Protein AF-A0A9Q0HXW0-F1 (afdb_monomer)

Nearest PDB structures (foldseek):
  7ywp-assembly1_A  TM=8.368E-01  e=2.555E-15  Serratia proteamaculans
  7ne4-assembly1_A  TM=8.714E-01  e=1.005E-13  Serratia proteamaculans
  3iur-assembly1_A  TM=5.459E-01  e=4.112E-10  Aeromonas caviae
  2gop-assembly1_A  TM=4.952E-01  e=7.371E-05  Pyrococcus furiosus
  2gop-assembly1_B  TM=4.302E-01  e=6.984E-05  Pyrococcus furiosus

Solvent-accessible surface area (backbone atoms only — not comparable to full-atom values): 18228 Å² total; per-residue (Å²): 134,89,82,89,84,90,84,89,87,83,89,88,88,83,90,81,88,77,86,78,80,81,80,80,77,77,81,76,78,78,82,64,64,81,62,76,78,81,77,77,79,82,75,53,70,40,82,45,79,56,98,90,43,78,45,69,38,39,58,59,57,77,73,39,82,86,38,69,67,42,43,54,56,45,54,57,45,53,56,42,48,51,54,46,50,53,49,39,42,56,42,68,57,38,63,65,55,54,52,51,49,51,52,59,52,56,73,67,51,68,94,71,51,59,55,77,71,46,78,57,90,68,30,30,38,36,41,31,33,45,77,97,50,94,40,44,30,37,33,34,30,48,50,91,49,52,88,56,48,73,47,71,62,49,96,67,35,23,33,24,86,88,80,72,40,76,56,51,44,80,76,45,53,35,54,60,44,7,65,75,25,76,73,47,62,48,70,86,48,74,49,69,23,84,70,61,46,37,37,39,35,28,38,41,28,63,91,75,75,42,35,36,39,42,30,32,34,64,80,80,70,46,73,46,87,56,64,64,47,67,41,61,78,37,70,34,63,34,84,74,49,47,24,43,35,36,27,30,38,51,97,87,67,46,30,30,36,33,36,38,33,55,65,89,54,92,68,78,67,42,78,77,47,75,53,85,56,89,69,44,37,54,47,60,39,53,42,99,84,58,84,47,74,48,54,37,43,30,40,99,87,49,75,47,111

Secondary structure (DSSP, 8-state):
--------------PPP-PPPP-PPPPPPPPPPPPPPPP-PPP--EEEEETTEEEEETTGGGG-TT-HHHHHHHHHHHHHHHHHHHHHHHHTTHHHHHHHHHHHHHTTS-SS-BPPPEEETTEEEEEEEPTT-SSEEEEEEEGGGSTT---SSSTTTTEETTTTEE-EEEEEEHHHHHHHTTS---EEEEEE-TTSSEEEEEEEETTTTEEEEEEEETTT-PEESSS--BSEEEEEEEGGGTEEEEEEE-TTS-EEEEEEEETT--SPPEEEEE---TT-EEEEEE-TTSS-EEEEEE-SS-EE-

Sequence (305 aa):
MFRRSSLAAATVARRLIHRRAGRASKPQPPPLPPPPSPPKPPQKPTPVSLHGETLHDPYAWMAALSDTVAMRHMDLHVEQEEKYTEAVLASLGADRLVRKLQIEMASRLASDLSTPAVRWGPWLYYRRVEEGKQYPVLCRRKASLHEAFITNKDPSAGFDFTSGKKIEQKLIDYNQEAERFGGYSYEELSEVSPDHNFIAYTMFDKQKDLFTLLVQDLTTGILLDRPRADRVAGLCWAMNGRALLYTVINDERRPYRIYCSVLGSNKDDTIILEEADENIYLSIRNTKDFSFIAVNIFSDSSSKL

pLDDT: mean 85.76, std 17.56, range [27.17, 98.25]

Structure (mmCIF, N/CA/C/O backbone):
data_AF-A0A9Q0HXW0-F1
#
_entry.id   AF-A0A9Q0HXW0-F1
#
loop_
_atom_site.group_PDB
_atom_site.id
_atom_site.type_symbol
_atom_site.label_atom_id
_atom_site.label_alt_id
_atom_site.label_comp_id
_atom_site.label_asym_id
_atom_site.label_entity_id
_atom_site.label_seq_id
_atom_site.pdbx_PDB_ins_code
_atom_site.Cartn_x
_atom_site.Cartn_y
_atom_site.Cartn_z
_atom_site.occupancy
_atom_site.B_iso_or_equiv
_atom_site.auth_seq_id
_atom_site.auth_comp_id
_atom_site.auth_asym_id
_atom_site.auth_atom_id
_atom_site.pdbx_PDB_model_num
ATOM 1 N N . MET A 1 1 ? 63.032 16.126 87.174 1.00 36.69 1 MET A N 1
ATOM 2 C CA . MET A 1 1 ? 63.651 15.213 86.188 1.00 36.69 1 MET A CA 1
ATOM 3 C C . MET A 1 1 ? 63.091 13.815 86.405 1.00 36.69 1 MET A C 1
ATOM 5 O O . MET A 1 1 ? 63.231 13.342 87.516 1.00 36.69 1 MET A O 1
ATOM 9 N N . PHE A 1 2 ? 62.479 13.236 85.354 1.00 30.39 2 PHE A N 1
ATOM 10 C CA . PHE A 1 2 ? 62.333 11.797 85.020 1.00 30.39 2 PHE A CA 1
ATOM 11 C C . PHE A 1 2 ? 61.737 10.816 86.066 1.00 30.39 2 PHE A C 1
ATOM 13 O O . PHE A 1 2 ? 62.144 10.807 87.208 1.00 30.39 2 PHE A O 1
ATOM 20 N N . ARG A 1 3 ? 60.834 9.871 85.758 1.00 28.91 3 ARG A N 1
ATOM 21 C CA . ARG A 1 3 ? 60.099 9.482 84.539 1.00 28.91 3 ARG A CA 1
ATOM 22 C C . ARG A 1 3 ? 58.998 8.476 84.952 1.00 28.91 3 ARG A C 1
ATOM 24 O O . ARG A 1 3 ? 59.276 7.556 85.703 1.00 28.91 3 ARG A O 1
ATOM 31 N N . ARG A 1 4 ? 57.802 8.671 84.386 1.00 28.58 4 ARG A N 1
ATOM 32 C CA . ARG A 1 4 ? 56.774 7.718 83.901 1.00 28.58 4 ARG A CA 1
ATOM 33 C C . ARG A 1 4 ? 56.551 6.358 84.593 1.00 28.58 4 ARG A C 1
ATOM 35 O O . ARG A 1 4 ? 57.361 5.449 84.463 1.00 28.58 4 ARG A O 1
ATOM 42 N N . SER A 1 5 ? 55.301 6.183 85.022 1.00 27.69 5 SER A N 1
ATOM 43 C CA . SER A 1 5 ? 54.591 4.904 85.161 1.00 27.69 5 SER A CA 1
ATOM 44 C C . SER A 1 5 ? 53.373 4.919 84.225 1.00 27.69 5 SER A C 1
ATOM 46 O O . SER A 1 5 ? 52.687 5.937 84.125 1.00 27.69 5 SER A O 1
ATOM 48 N N . SER A 1 6 ? 53.116 3.822 83.512 1.00 31.19 6 SER A N 1
ATOM 49 C CA . SER A 1 6 ? 51.909 3.614 82.699 1.00 31.19 6 SER A CA 1
ATOM 50 C C . SER A 1 6 ? 50.758 3.071 83.544 1.00 31.19 6 SER A C 1
ATOM 52 O O . SER A 1 6 ? 51.022 2.205 84.370 1.00 31.19 6 SER A O 1
ATOM 54 N N . LEU A 1 7 ? 49.509 3.453 83.255 1.00 27.17 7 LEU A N 1
ATOM 55 C CA . LEU A 1 7 ? 48.365 2.539 83.069 1.00 27.17 7 LEU A CA 1
ATOM 56 C C . LEU A 1 7 ? 47.089 3.325 82.709 1.00 27.17 7 LEU A C 1
ATOM 58 O O . LEU A 1 7 ? 46.957 4.507 83.007 1.00 27.17 7 LEU A O 1
ATOM 62 N N . ALA A 1 8 ? 46.211 2.641 81.980 1.00 29.70 8 ALA A N 1
ATOM 63 C CA . ALA A 1 8 ? 45.023 3.126 81.285 1.00 29.70 8 ALA A CA 1
ATOM 64 C C . ALA A 1 8 ? 43.867 3.581 82.197 1.00 29.70 8 ALA A C 1
ATOM 66 O O . ALA A 1 8 ? 43.761 3.096 83.317 1.00 29.70 8 ALA A O 1
ATOM 67 N N . ALA A 1 9 ? 42.939 4.393 81.667 1.00 27.20 9 ALA A N 1
ATOM 68 C CA . ALA A 1 9 ? 41.497 4.291 81.949 1.00 27.20 9 ALA A CA 1
ATOM 69 C C . ALA A 1 9 ? 40.644 5.181 81.020 1.00 27.20 9 ALA A C 1
ATOM 71 O O . ALA A 1 9 ? 41.130 6.122 80.400 1.00 27.20 9 ALA A O 1
ATOM 72 N N . ALA A 1 10 ? 39.366 4.816 80.930 1.00 27.34 10 ALA A N 1
ATOM 73 C CA . ALA A 1 10 ? 38.392 5.153 79.904 1.00 27.34 10 ALA A CA 1
ATOM 74 C C . ALA A 1 10 ? 37.704 6.532 80.016 1.00 27.34 10 ALA A C 1
ATOM 76 O O . ALA A 1 10 ? 37.510 7.098 81.086 1.00 27.34 10 ALA A O 1
ATOM 77 N N . THR A 1 11 ? 37.275 6.979 78.835 1.00 33.34 11 THR A N 1
ATOM 78 C CA . THR A 1 11 ? 36.138 7.820 78.415 1.00 33.34 11 THR A CA 1
ATOM 79 C C . THR A 1 11 ? 35.023 8.121 79.429 1.00 33.34 11 THR A C 1
ATOM 81 O O . THR A 1 11 ? 34.443 7.175 79.940 1.00 33.34 11 THR A O 1
ATOM 84 N N . VAL A 1 12 ? 34.571 9.390 79.521 1.00 29.59 12 VAL A N 1
ATOM 85 C CA . VAL A 1 12 ? 33.139 9.806 79.475 1.00 29.59 12 VAL A CA 1
ATOM 86 C C . VAL A 1 12 ? 33.010 11.248 78.935 1.00 29.59 12 VAL A C 1
ATOM 88 O O . VAL A 1 12 ? 33.798 12.134 79.251 1.00 29.59 12 VAL A O 1
ATOM 91 N N . ALA A 1 13 ? 31.992 11.445 78.094 1.00 32.81 13 ALA A N 1
ATOM 92 C CA . ALA A 1 13 ? 31.663 12.615 77.282 1.00 32.81 13 ALA A CA 1
ATOM 93 C C . ALA A 1 13 ? 30.937 13.767 78.014 1.00 32.81 13 ALA A C 1
ATOM 95 O O . ALA A 1 13 ? 30.270 13.566 79.028 1.00 32.81 13 ALA A O 1
ATOM 96 N N . ARG A 1 14 ? 30.931 14.962 77.397 1.00 33.22 14 ARG A N 1
ATOM 97 C CA . ARG A 1 14 ? 29.970 16.040 77.695 1.00 33.22 14 ARG A CA 1
ATOM 98 C C . ARG A 1 14 ? 29.336 16.585 76.407 1.00 33.22 14 ARG A C 1
ATOM 100 O O . ARG A 1 14 ? 30.026 16.916 75.451 1.00 33.22 14 ARG A O 1
ATOM 107 N N . ARG A 1 15 ? 27.999 16.598 76.403 1.00 33.25 15 ARG A N 1
ATOM 108 C CA . ARG A 1 15 ? 27.082 16.887 75.286 1.00 33.25 15 ARG A CA 1
ATOM 109 C C . ARG A 1 15 ? 27.048 18.376 74.914 1.00 33.25 15 ARG A C 1
ATOM 111 O O . ARG A 1 15 ? 26.939 19.217 75.800 1.00 33.25 15 ARG A O 1
ATOM 118 N N . LEU A 1 16 ? 26.998 18.670 73.614 1.00 34.25 16 LEU A N 1
ATOM 119 C CA . LEU A 1 16 ? 26.571 19.959 73.055 1.00 34.25 16 LEU A CA 1
ATOM 120 C C . LEU A 1 16 ? 25.142 19.829 72.508 1.00 34.25 16 LEU A C 1
ATOM 122 O O . LEU A 1 16 ? 24.811 18.866 71.817 1.00 34.25 16 LEU A O 1
ATOM 126 N N . ILE A 1 17 ? 24.287 20.790 72.854 1.00 37.56 17 ILE A N 1
ATOM 127 C CA . ILE A 1 17 ? 22.880 20.864 72.446 1.00 37.56 17 ILE A CA 1
ATOM 128 C C . ILE A 1 17 ? 22.808 21.587 71.095 1.00 37.56 17 ILE A C 1
ATOM 130 O O . ILE A 1 17 ? 23.146 22.765 71.008 1.00 37.56 17 ILE A O 1
ATOM 134 N N . HIS A 1 18 ? 22.314 20.916 70.052 1.00 37.44 18 HIS A N 1
ATOM 135 C CA . HIS A 1 18 ? 21.925 21.558 68.793 1.00 37.44 18 HIS A CA 1
ATOM 136 C C . HIS A 1 18 ? 20.400 21.567 68.643 1.00 37.44 18 HIS A C 1
ATOM 138 O O . HIS A 1 18 ? 19.760 20.524 68.508 1.00 37.44 18 HIS A O 1
ATOM 144 N N . ARG A 1 19 ? 19.817 22.772 68.646 1.00 41.34 19 ARG A N 1
ATOM 145 C CA . ARG A 1 19 ? 18.434 23.039 68.229 1.00 41.34 19 ARG A CA 1
ATOM 146 C C . ARG A 1 19 ? 18.296 22.717 66.735 1.00 41.34 19 ARG A C 1
ATOM 148 O O . ARG A 1 19 ? 18.918 23.376 65.908 1.00 41.34 19 ARG A O 1
ATOM 155 N N . ARG A 1 20 ? 17.470 21.728 66.382 1.00 38.47 20 ARG A N 1
ATOM 156 C CA . ARG A 1 20 ? 17.042 21.491 64.994 1.00 38.47 20 ARG A CA 1
ATOM 157 C C . ARG A 1 20 ? 16.011 22.548 64.597 1.00 38.47 20 ARG A C 1
ATOM 159 O O . ARG A 1 20 ? 14.943 22.613 65.198 1.00 38.47 20 ARG A O 1
ATOM 166 N N . ALA A 1 21 ? 16.319 23.344 63.576 1.00 47.12 21 ALA A N 1
ATOM 167 C CA . ALA A 1 21 ? 15.322 24.126 62.855 1.00 47.12 21 ALA A CA 1
ATOM 168 C C . ALA A 1 21 ? 14.376 23.165 62.110 1.00 47.12 21 ALA A C 1
ATOM 170 O O . ALA A 1 21 ? 14.832 22.254 61.415 1.00 47.12 21 ALA A O 1
ATOM 171 N N . GLY A 1 22 ? 13.065 23.334 62.293 1.00 42.12 22 GLY A N 1
ATOM 172 C CA . GLY A 1 22 ? 12.051 22.547 61.596 1.00 42.12 22 GLY A CA 1
ATOM 173 C C . GLY A 1 22 ? 12.089 22.821 60.093 1.00 42.12 22 GLY A C 1
ATOM 174 O O . GLY A 1 22 ? 12.057 23.971 59.664 1.00 42.12 22 GLY A O 1
ATOM 175 N N . ARG A 1 23 ? 12.161 21.758 59.286 1.00 46.88 23 ARG A N 1
ATOM 176 C CA . ARG A 1 23 ? 11.928 21.823 57.837 1.00 46.88 23 ARG A CA 1
ATOM 177 C C . ARG A 1 23 ? 10.471 22.236 57.621 1.00 46.88 23 ARG A C 1
ATOM 179 O O . ARG A 1 23 ? 9.578 21.464 57.956 1.00 46.88 23 ARG A O 1
ATOM 186 N N . ALA A 1 24 ? 10.233 23.418 57.059 1.00 53.59 24 ALA A N 1
ATOM 187 C CA . ALA A 1 24 ? 8.919 23.770 56.536 1.00 53.59 24 ALA A CA 1
ATOM 188 C C . ALA A 1 24 ? 8.560 22.781 55.414 1.00 53.59 24 ALA A C 1
ATOM 190 O O . ALA A 1 24 ? 9.306 22.637 54.439 1.00 53.59 24 ALA A O 1
ATOM 191 N N . SER A 1 25 ? 7.456 22.052 55.576 1.00 53.09 25 SER A N 1
ATOM 192 C CA . SER A 1 25 ? 6.887 21.216 54.524 1.00 53.09 25 SER A CA 1
ATOM 193 C C . SER A 1 25 ? 6.450 22.116 53.371 1.00 53.09 25 SER A C 1
ATOM 195 O O . SER A 1 25 ? 5.714 23.081 53.571 1.00 53.09 25 SER A O 1
ATOM 197 N N . LYS A 1 26 ? 6.914 21.820 52.152 1.00 56.41 26 LYS A N 1
ATOM 198 C CA . LYS A 1 26 ? 6.362 22.458 50.952 1.00 56.41 26 LYS A CA 1
ATOM 199 C C . LYS A 1 26 ? 4.855 22.155 50.907 1.00 56.41 26 LYS A C 1
ATOM 201 O O . LYS A 1 26 ? 4.502 20.997 51.144 1.00 56.41 26 LYS A O 1
ATOM 206 N N . PRO A 1 27 ? 3.985 23.143 50.633 1.00 55.62 27 PRO A N 1
ATOM 207 C CA . PRO A 1 27 ? 2.555 22.892 50.506 1.00 55.62 27 PRO A CA 1
ATOM 208 C C . PRO A 1 27 ? 2.323 21.846 49.412 1.00 55.62 27 PRO A C 1
ATOM 210 O O . PRO A 1 27 ? 2.888 21.947 48.319 1.00 55.62 27 PRO A O 1
ATOM 213 N N . GLN A 1 28 ? 1.547 20.810 49.737 1.00 51.69 28 GLN A N 1
ATOM 214 C CA . GLN A 1 28 ? 1.088 19.844 48.745 1.00 51.69 28 GLN A CA 1
ATOM 215 C C . GLN A 1 28 ? 0.248 20.589 47.701 1.00 51.69 28 GLN A C 1
ATOM 217 O O . GLN A 1 28 ? -0.561 21.440 48.083 1.00 51.69 28 GLN A O 1
ATOM 222 N N . PRO A 1 29 ? 0.437 20.305 46.401 1.00 65.44 29 PRO A N 1
ATOM 223 C CA . PRO A 1 29 ? -0.458 20.833 45.386 1.00 65.44 29 PRO A CA 1
ATOM 224 C C . PRO A 1 29 ? -1.898 20.395 45.702 1.00 65.44 29 PRO A C 1
ATOM 226 O O . PRO A 1 29 ? -2.089 19.303 46.251 1.00 65.44 29 PRO A O 1
ATOM 229 N N . PRO A 1 30 ? -2.897 21.246 45.410 1.00 67.56 30 PRO A N 1
ATOM 230 C CA . PRO A 1 30 ? -4.291 20.935 45.684 1.00 67.56 30 PRO A CA 1
ATOM 231 C C . PRO A 1 30 ? -4.690 19.605 45.023 1.00 67.56 30 PRO A C 1
ATOM 233 O O . PRO A 1 30 ? -4.182 19.289 43.942 1.00 67.56 30 PRO A O 1
ATOM 236 N N . PRO A 1 31 ? -5.572 18.817 45.665 1.00 66.31 31 PRO A N 1
ATOM 237 C CA . PRO A 1 31 ? -6.069 17.578 45.086 1.00 66.31 31 PRO A CA 1
ATOM 238 C C . PRO A 1 31 ? -6.754 17.871 43.749 1.00 66.31 31 PRO A C 1
ATOM 240 O O . PRO A 1 31 ? -7.474 18.861 43.612 1.00 66.31 31 PRO A O 1
ATOM 243 N N . LEU A 1 32 ? -6.485 17.019 42.761 1.00 65.69 32 LEU A N 1
ATOM 244 C CA . LEU A 1 32 ? -7.055 17.149 41.424 1.00 65.69 32 LEU A CA 1
ATOM 245 C C . LEU A 1 32 ? -8.588 16.992 41.498 1.00 65.69 32 LEU A C 1
ATOM 247 O O . LEU A 1 32 ? -9.078 16.225 42.334 1.00 65.69 32 LEU A O 1
ATOM 251 N N . PRO A 1 33 ? -9.356 17.734 40.677 1.00 67.12 33 PRO A N 1
ATOM 252 C CA . PRO A 1 33 ? -10.812 17.636 40.665 1.00 67.12 33 PRO A CA 1
ATOM 253 C C . PRO A 1 33 ? -11.261 16.211 40.291 1.00 67.12 33 PRO A C 1
ATOM 255 O O . PRO A 1 33 ? -10.570 15.543 39.517 1.00 67.12 33 PRO A O 1
ATOM 258 N N . PRO A 1 34 ? -12.399 15.728 40.826 1.00 69.38 34 PRO A N 1
ATOM 259 C CA . PRO A 1 34 ? -12.921 14.411 40.479 1.00 69.38 34 PRO A CA 1
ATOM 260 C C . PRO A 1 34 ? -13.222 14.332 38.972 1.00 69.38 34 PRO A C 1
ATOM 262 O O . PRO A 1 34 ? -13.651 15.336 38.392 1.00 69.38 34 PRO A O 1
ATOM 265 N N . PRO A 1 35 ? -13.009 13.166 38.331 1.00 70.06 35 PRO A N 1
ATOM 266 C CA . PRO A 1 35 ? -13.256 13.019 36.905 1.00 70.06 35 PRO A CA 1
ATOM 267 C C . PRO A 1 35 ? -14.743 13.249 36.588 1.00 70.06 35 PRO A C 1
ATOM 269 O O . PRO A 1 35 ? -15.603 12.939 37.423 1.00 70.06 35 PRO A O 1
ATOM 272 N N . PRO A 1 36 ? -15.068 13.785 35.397 1.00 84.44 36 PRO A N 1
ATOM 273 C CA . PRO A 1 36 ? -16.455 13.908 34.956 1.00 84.44 36 PRO A CA 1
ATOM 274 C C . PRO A 1 36 ? -17.138 12.535 34.873 1.00 84.44 36 PRO A C 1
ATOM 276 O O . PRO A 1 36 ? -16.489 11.494 34.890 1.00 84.44 36 PRO A O 1
ATOM 279 N N . SER A 1 37 ? -18.467 12.514 34.790 1.00 88.62 37 SER A N 1
ATOM 280 C CA . SER A 1 37 ? -19.209 11.283 34.491 1.00 88.62 37 SER A CA 1
ATOM 281 C C . SER A 1 37 ? -19.109 10.934 33.000 1.00 88.62 37 SER A C 1
ATOM 283 O O . SER A 1 37 ? -19.168 11.862 32.188 1.00 88.62 37 SER A O 1
ATOM 285 N N . PRO A 1 38 ? -19.043 9.641 32.623 1.00 92.50 38 PRO A N 1
ATOM 286 C CA . PRO A 1 38 ? -19.004 9.238 31.220 1.00 92.50 38 PRO A CA 1
ATOM 287 C C . PRO A 1 38 ? -20.293 9.646 30.494 1.00 92.50 38 PRO A C 1
ATOM 289 O O . PRO A 1 38 ? -21.379 9.576 31.097 1.00 92.50 38 PRO A O 1
ATOM 292 N N . PRO A 1 39 ? -20.204 10.065 29.220 1.00 94.12 39 PRO A N 1
ATOM 293 C CA . PRO A 1 39 ? -21.383 10.374 28.433 1.00 94.12 39 PRO A CA 1
ATOM 294 C C . PRO A 1 39 ? -22.201 9.101 28.203 1.00 94.12 39 PRO A C 1
ATOM 296 O O . PRO A 1 39 ? -21.680 7.992 28.115 1.00 94.12 39 PRO A O 1
ATOM 299 N N . LYS A 1 40 ? -23.524 9.255 28.162 1.00 93.06 40 LYS A N 1
ATOM 300 C CA . LYS A 1 40 ? -24.454 8.136 27.999 1.00 93.06 40 LYS A CA 1
ATOM 301 C C . LYS A 1 40 ? -25.265 8.359 26.732 1.00 93.06 40 LYS A C 1
ATOM 303 O O . LYS A 1 40 ? -26.119 9.249 26.733 1.00 93.06 40 LYS A O 1
ATOM 308 N N . PRO A 1 41 ? -25.014 7.587 25.667 1.00 91.56 41 PRO A N 1
ATOM 309 C CA . PRO A 1 41 ? -25.789 7.718 24.451 1.00 91.56 41 PRO A CA 1
ATOM 310 C C . PRO A 1 41 ? -27.222 7.207 24.669 1.00 91.56 41 PRO A C 1
ATOM 312 O O . PRO A 1 41 ? -27.460 6.361 25.542 1.00 91.56 41 PRO A O 1
ATOM 315 N N . PRO A 1 42 ? -28.197 7.699 23.888 1.00 90.38 42 PRO A N 1
ATOM 316 C CA . PRO A 1 42 ? -29.559 7.195 23.953 1.00 90.38 42 PRO A CA 1
ATOM 317 C C . PRO A 1 42 ? -29.603 5.711 23.571 1.00 90.38 42 PRO A C 1
ATOM 319 O O . PRO A 1 42 ? -28.948 5.262 22.629 1.00 90.38 42 PRO A O 1
ATOM 322 N N . GLN A 1 43 ? -30.411 4.950 24.301 1.00 92.56 43 GLN A N 1
ATOM 323 C CA . GLN A 1 43 ? -30.670 3.545 24.009 1.00 92.56 43 GLN A CA 1
ATOM 324 C C . GLN A 1 43 ? -31.939 3.418 23.169 1.00 92.56 43 GLN A C 1
ATOM 326 O O . GLN A 1 43 ? -32.993 3.936 23.539 1.00 92.56 43 GLN A O 1
ATOM 331 N N . LYS A 1 44 ? -31.843 2.689 22.059 1.00 90.81 44 LYS A N 1
ATOM 332 C CA . LYS A 1 44 ? -32.962 2.318 21.189 1.00 90.81 44 LYS A CA 1
ATOM 333 C C . LYS A 1 44 ? -32.889 0.809 20.908 1.00 90.81 44 LYS A C 1
ATOM 335 O O . LYS A 1 44 ? -32.358 0.414 19.869 1.00 90.81 44 LYS A O 1
ATOM 340 N N . PRO A 1 45 ? -33.382 -0.035 21.840 1.00 92.69 45 PRO A N 1
ATOM 341 C CA . PRO A 1 45 ? -33.327 -1.490 21.719 1.00 92.69 45 PRO A CA 1
ATOM 342 C C . PRO A 1 45 ? -33.946 -1.976 20.413 1.00 92.69 45 PRO A C 1
ATOM 344 O O . PRO A 1 45 ? -35.148 -1.836 20.194 1.00 92.69 45 PRO A O 1
ATOM 347 N N . THR A 1 46 ? -33.115 -2.564 19.560 1.00 93.75 46 THR A N 1
ATOM 348 C CA . THR A 1 46 ? -33.523 -3.140 18.279 1.00 93.75 46 THR A CA 1
ATOM 349 C C . THR A 1 46 ? -33.393 -4.661 18.369 1.00 93.75 46 THR A C 1
ATOM 351 O O . THR A 1 46 ? -32.331 -5.139 18.772 1.00 93.75 46 THR A O 1
ATOM 354 N N . PRO A 1 47 ? -34.455 -5.438 18.079 1.00 94.69 47 PRO A N 1
ATOM 355 C CA . PRO A 1 47 ? -34.392 -6.891 18.152 1.00 94.69 47 PRO A CA 1
ATOM 356 C C . PRO A 1 47 ? -33.552 -7.459 17.003 1.00 94.69 47 PRO A C 1
ATOM 358 O O . PRO A 1 47 ? -33.717 -7.070 15.848 1.00 94.69 47 PRO A O 1
ATOM 361 N N . VAL A 1 48 ? -32.692 -8.419 17.321 1.00 92.75 48 VAL A N 1
ATOM 362 C CA . VAL A 1 48 ? -31.875 -9.191 16.386 1.00 92.75 48 VAL A CA 1
ATOM 363 C C . VAL A 1 48 ? -32.154 -10.663 16.656 1.00 92.75 48 VAL A C 1
ATOM 365 O O . VAL A 1 48 ? -31.933 -11.140 17.768 1.00 92.75 48 VAL A O 1
ATOM 368 N N . SER A 1 49 ? -32.668 -11.384 15.659 1.00 93.06 49 SER A N 1
ATOM 369 C CA . SER A 1 49 ? -32.921 -12.820 15.789 1.00 93.06 49 SER A CA 1
ATOM 370 C C . SER A 1 49 ? -31.757 -13.618 15.215 1.00 93.06 49 SER A C 1
ATOM 372 O O . SER A 1 49 ? -31.424 -13.476 14.040 1.00 93.06 49 SER A O 1
ATOM 374 N N . LEU A 1 50 ? -31.140 -14.455 16.047 1.00 90.81 50 LEU A N 1
ATOM 375 C CA . LEU A 1 50 ? -30.017 -15.319 15.692 1.00 90.81 50 LEU A CA 1
ATOM 376 C C . LEU A 1 50 ? -30.303 -16.719 16.236 1.00 90.81 50 LEU A C 1
ATOM 378 O O . LEU A 1 50 ? -30.539 -16.891 17.427 1.00 90.81 50 LEU A O 1
ATOM 382 N N . HIS A 1 51 ? -30.316 -17.721 15.354 1.00 92.06 51 HIS A N 1
ATOM 383 C CA . HIS A 1 51 ? -30.538 -19.133 15.707 1.00 92.06 51 HIS A CA 1
ATOM 384 C C . HIS A 1 51 ? -31.801 -19.414 16.551 1.00 92.06 51 HIS A C 1
ATOM 386 O O . HIS A 1 51 ? -31.828 -20.347 17.346 1.00 92.06 51 HIS A O 1
ATOM 392 N N . GLY A 1 52 ? -32.866 -18.629 16.359 1.00 92.50 52 GLY A N 1
ATOM 393 C CA . GLY A 1 52 ? -34.125 -18.781 17.099 1.00 92.50 52 GLY A CA 1
ATOM 394 C C . GLY A 1 52 ? -34.163 -18.070 18.456 1.00 92.50 52 GLY A C 1
ATOM 395 O O . GLY A 1 52 ? -35.220 -18.032 19.080 1.00 92.50 52 GLY A O 1
ATOM 396 N N . GLU A 1 53 ? -33.066 -17.444 18.888 1.00 94.38 53 GLU A N 1
ATOM 397 C CA . GLU A 1 53 ? -33.040 -16.542 20.040 1.00 94.38 53 GLU A CA 1
ATOM 398 C C . GLU A 1 53 ? -33.167 -15.085 19.581 1.00 94.38 53 GLU A C 1
ATOM 400 O O . GLU A 1 53 ? -32.736 -14.719 18.486 1.00 94.38 53 GLU A O 1
ATOM 405 N N . THR A 1 54 ? -33.799 -14.242 20.403 1.00 94.94 54 THR A N 1
ATOM 406 C CA . THR A 1 54 ? -33.919 -12.800 20.138 1.00 94.94 54 THR A CA 1
ATOM 407 C C . THR A 1 54 ? -33.049 -12.034 21.120 1.00 94.94 54 THR A C 1
ATOM 409 O O . THR A 1 54 ? -33.301 -12.039 22.323 1.00 94.94 54 THR A O 1
ATOM 412 N N . LEU A 1 55 ? -32.035 -11.358 20.591 1.00 94.25 55 LEU A N 1
ATOM 413 C CA . LEU A 1 55 ? -31.196 -10.414 21.315 1.00 94.25 55 LEU A CA 1
ATOM 414 C C . LEU A 1 55 ? -31.715 -8.998 21.073 1.00 94.25 55 LEU A C 1
ATOM 416 O O . LEU A 1 55 ? -32.318 -8.717 20.041 1.00 94.25 55 LEU A O 1
ATOM 420 N N . HIS A 1 56 ? -31.476 -8.089 22.010 1.00 94.62 56 HIS A N 1
ATOM 421 C CA . HIS A 1 56 ? -31.769 -6.673 21.821 1.00 94.62 56 HIS A CA 1
ATOM 422 C C . HIS A 1 56 ? -30.463 -5.897 21.836 1.00 94.62 56 HIS A C 1
ATOM 424 O O . HIS A 1 56 ? -29.760 -5.924 22.843 1.00 94.62 56 HIS A O 1
ATOM 430 N N . ASP A 1 57 ? -30.170 -5.190 20.749 1.00 94.94 57 ASP A N 1
ATOM 431 C CA . ASP A 1 57 ? -29.050 -4.257 20.674 1.00 94.94 57 ASP A CA 1
ATOM 432 C C . ASP A 1 57 ? -29.563 -2.823 20.919 1.00 94.94 57 ASP A C 1
ATOM 434 O O . ASP A 1 57 ? -30.267 -2.265 20.067 1.00 94.94 57 ASP A O 1
ATOM 438 N N . PRO A 1 58 ? -29.265 -2.207 22.082 1.00 95.38 58 PRO A N 1
ATOM 439 C CA . PRO A 1 58 ? -29.653 -0.830 22.389 1.00 95.38 58 PRO A CA 1
ATOM 440 C C . PRO A 1 58 ? -28.967 0.229 21.523 1.00 95.38 58 PRO A C 1
ATOM 442 O O . PRO A 1 58 ? -29.427 1.373 21.513 1.00 95.38 58 PRO A O 1
ATOM 445 N N . TYR A 1 59 ? -27.888 -0.118 20.821 1.00 94.56 59 TYR A N 1
ATOM 446 C CA . TYR A 1 59 ? -27.021 0.818 20.106 1.00 94.56 59 TYR A CA 1
ATOM 447 C C . TYR A 1 59 ? -26.917 0.529 18.605 1.00 94.56 59 TYR A C 1
ATOM 449 O O . TYR A 1 59 ? -26.175 1.220 17.913 1.00 94.56 59 TYR A O 1
ATOM 457 N N . ALA A 1 60 ? -27.726 -0.394 18.072 1.00 93.12 60 ALA A N 1
ATOM 458 C CA . ALA A 1 60 ? -27.777 -0.716 16.640 1.00 93.12 60 ALA A CA 1
ATOM 459 C C . ALA A 1 60 ? -27.955 0.520 15.737 1.00 93.12 60 ALA A C 1
ATOM 461 O O . ALA A 1 60 ? -27.471 0.556 14.608 1.00 93.12 60 ALA A O 1
ATOM 462 N N . TRP A 1 61 ? -28.619 1.565 16.245 1.00 91.81 61 TRP A N 1
ATOM 463 C CA . TRP A 1 61 ? -28.806 2.830 15.534 1.00 91.81 61 TRP A CA 1
ATOM 464 C C . TRP A 1 61 ? -27.487 3.543 15.193 1.00 91.81 61 TRP A C 1
ATOM 466 O O . TRP A 1 61 ? -27.449 4.275 14.212 1.00 91.81 61 TRP A O 1
ATOM 476 N N . MET A 1 62 ? -26.406 3.316 15.946 1.00 92.81 62 MET A N 1
ATOM 477 C CA . MET A 1 62 ? -25.098 3.929 15.685 1.00 92.81 62 MET A CA 1
ATOM 478 C C . MET A 1 62 ? -24.419 3.377 14.426 1.00 92.81 62 MET A C 1
ATOM 480 O O . MET A 1 62 ? -23.567 4.046 13.851 1.00 92.81 62 MET A O 1
ATOM 484 N N . ALA A 1 63 ? -24.795 2.177 13.974 1.00 90.62 63 ALA A N 1
ATOM 485 C CA . ALA A 1 63 ? -24.264 1.580 12.748 1.00 90.62 63 ALA A CA 1
ATOM 486 C C . ALA A 1 63 ? -24.959 2.101 11.474 1.00 90.62 63 ALA A C 1
ATOM 488 O O . ALA A 1 63 ? -24.508 1.828 10.361 1.00 90.62 63 ALA A O 1
ATOM 489 N N . ALA A 1 64 ? -26.064 2.842 11.610 1.00 90.06 64 ALA A N 1
ATOM 490 C CA . ALA A 1 64 ? -26.872 3.317 10.492 1.00 90.06 64 ALA A CA 1
ATOM 491 C C . ALA A 1 64 ? -26.275 4.581 9.845 1.00 90.06 64 ALA A C 1
ATOM 493 O O . ALA A 1 64 ? -26.815 5.676 9.977 1.00 90.06 64 ALA A O 1
ATOM 494 N N . LEU A 1 65 ? -25.177 4.420 9.098 1.00 87.69 65 LEU A N 1
ATOM 495 C CA . LEU A 1 65 ? -24.436 5.527 8.469 1.00 87.69 65 LEU A CA 1
ATOM 496 C C . LEU A 1 65 ? -25.267 6.369 7.480 1.00 87.69 65 LEU A C 1
ATOM 498 O O . LEU A 1 65 ? -24.931 7.518 7.205 1.00 87.69 65 LEU A O 1
ATOM 502 N N . SER A 1 66 ? -26.353 5.815 6.935 1.00 90.38 66 SER A N 1
ATOM 503 C CA . SER A 1 66 ? -27.258 6.515 6.016 1.00 90.38 66 SER A CA 1
ATOM 504 C C . SER A 1 66 ? -28.333 7.359 6.715 1.00 90.38 66 SER A C 1
ATOM 506 O O . SER A 1 66 ? -29.006 8.149 6.054 1.00 90.38 66 SER A O 1
ATOM 508 N N . ASP A 1 67 ? -28.549 7.177 8.021 1.00 92.88 67 ASP A N 1
ATOM 509 C CA . ASP A 1 67 ? -29.546 7.929 8.788 1.00 92.88 67 ASP A CA 1
ATOM 510 C C . ASP A 1 67 ? -28.921 9.227 9.321 1.00 92.88 67 ASP A C 1
ATOM 512 O O . ASP A 1 67 ? -28.082 9.227 10.221 1.00 92.88 67 ASP A O 1
ATOM 516 N N . THR A 1 68 ? -29.353 10.363 8.772 1.00 92.62 68 THR A N 1
ATOM 517 C CA . THR A 1 68 ? -28.823 11.688 9.129 1.00 92.62 68 THR A CA 1
ATOM 518 C C . THR A 1 68 ? -29.097 12.073 10.582 1.00 92.62 68 THR A C 1
ATOM 520 O O . THR A 1 68 ? -28.312 12.810 11.182 1.00 92.62 68 THR A O 1
ATOM 523 N N . VAL A 1 69 ? -30.188 11.576 11.171 1.00 90.75 69 VAL A N 1
ATOM 524 C CA . VAL A 1 69 ? -30.523 11.826 12.575 1.00 90.75 69 VAL A CA 1
ATOM 525 C C . VAL A 1 69 ? -29.606 11.000 13.468 1.00 90.75 69 VAL A C 1
ATOM 527 O O . VAL A 1 69 ? -29.025 11.548 14.406 1.00 90.75 69 VAL A O 1
ATOM 530 N N . ALA A 1 70 ? -29.424 9.716 13.148 1.00 90.31 70 ALA A N 1
ATOM 531 C CA . ALA A 1 70 ? -28.479 8.849 13.846 1.00 90.31 70 ALA A CA 1
ATOM 532 C C . ALA A 1 70 ? -27.052 9.416 13.792 1.00 90.31 70 ALA A C 1
ATOM 534 O O . ALA A 1 70 ? -26.422 9.571 14.836 1.00 90.31 70 ALA A O 1
ATO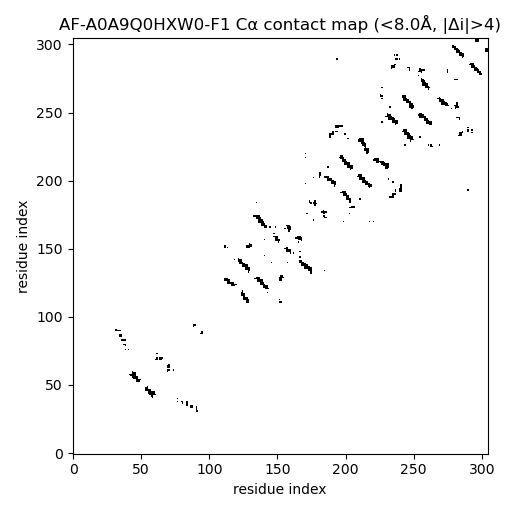M 535 N N . MET A 1 71 ? -26.585 9.827 12.610 1.00 92.88 71 MET A N 1
ATOM 536 C CA . MET A 1 71 ? -25.259 10.425 12.433 1.00 92.88 71 MET A CA 1
ATOM 537 C C . MET A 1 71 ? -25.076 11.693 13.267 1.00 92.88 71 MET A C 1
ATOM 539 O O . MET A 1 71 ? -24.084 11.819 13.973 1.00 92.88 71 MET A O 1
ATOM 543 N N . ARG A 1 72 ? -26.073 12.585 13.308 1.00 92.62 72 ARG A N 1
ATOM 544 C CA . ARG A 1 72 ? -26.002 13.782 14.159 1.00 92.62 72 ARG A CA 1
ATOM 545 C C . ARG A 1 72 ? -25.905 13.444 15.649 1.00 92.62 72 ARG A C 1
ATOM 547 O O . ARG A 1 72 ? -25.201 14.125 16.392 1.00 92.62 72 ARG A O 1
ATOM 554 N N . HIS A 1 73 ? -26.637 12.430 16.109 1.00 91.12 73 HIS A N 1
ATOM 555 C CA . HIS A 1 73 ? -26.519 11.957 17.489 1.00 91.12 73 HIS A CA 1
ATOM 556 C C . HIS A 1 73 ? -25.152 11.320 17.761 1.00 91.12 73 HIS A C 1
ATOM 558 O O . HIS A 1 73 ? -24.622 11.501 18.857 1.00 91.12 73 HIS A O 1
ATOM 564 N N . MET A 1 74 ? -24.586 10.618 16.778 1.00 93.12 74 MET A N 1
ATOM 565 C CA . MET A 1 74 ? -23.252 10.033 16.860 1.00 93.12 74 MET A CA 1
ATOM 566 C C . MET A 1 74 ? -22.174 11.116 16.951 1.00 93.12 74 MET A C 1
ATOM 568 O O . MET A 1 74 ? -21.375 11.068 17.877 1.00 93.12 74 MET A O 1
ATOM 572 N N . ASP A 1 75 ? -22.206 12.136 16.088 1.00 92.56 75 ASP A N 1
ATOM 573 C CA . ASP A 1 75 ? -21.253 13.256 16.108 1.00 92.56 75 ASP A CA 1
ATOM 574 C C . ASP A 1 75 ? -21.232 13.946 17.478 1.00 92.56 75 ASP A C 1
ATOM 576 O O . ASP A 1 75 ? -20.182 14.113 18.099 1.00 92.56 75 ASP A O 1
ATOM 580 N N . LEU A 1 76 ? -22.418 14.268 18.009 1.00 92.69 76 LEU A N 1
ATOM 581 C CA . LEU A 1 76 ? -22.556 14.855 19.343 1.00 92.69 76 LEU A CA 1
ATOM 582 C C . LEU A 1 76 ? -21.995 13.945 20.440 1.00 92.69 76 LEU A C 1
ATOM 584 O O . LEU A 1 76 ? -21.409 14.435 21.405 1.00 92.69 76 LEU A O 1
ATOM 588 N N . HIS A 1 77 ? -22.207 12.635 20.328 1.00 92.69 77 HIS A N 1
ATOM 589 C CA . HIS A 1 77 ? -21.713 11.683 21.313 1.00 92.69 77 HIS A CA 1
ATOM 590 C C . HIS A 1 77 ? -20.189 11.518 21.235 1.00 92.69 77 HIS A C 1
ATOM 592 O O . HIS A 1 77 ? -19.536 11.505 22.275 1.00 92.69 77 HIS A O 1
ATOM 598 N N . VAL A 1 78 ? -19.614 11.483 20.030 1.00 94.62 78 VAL A N 1
ATOM 599 C CA . VAL A 1 78 ? -18.161 11.436 19.808 1.00 94.62 78 VAL A CA 1
ATOM 600 C C . VAL A 1 78 ? -17.486 12.679 20.388 1.00 94.62 78 VAL A C 1
ATOM 602 O O . VAL A 1 78 ? -16.515 12.544 21.128 1.00 94.62 78 VAL A O 1
ATOM 605 N N . GLU A 1 79 ? -18.038 13.877 20.168 1.00 94.44 79 GLU A N 1
ATOM 606 C CA . GLU A 1 79 ? -17.521 15.102 20.798 1.00 94.44 79 GLU A CA 1
ATOM 607 C C . GLU A 1 79 ? -17.589 15.055 22.335 1.00 94.44 79 GLU A C 1
ATOM 609 O O . GLU A 1 79 ? -16.735 15.611 23.029 1.00 94.44 79 GLU A O 1
ATOM 614 N N . GLN A 1 80 ? -18.638 14.442 22.895 1.00 94.56 80 GLN A N 1
ATOM 615 C CA . GLN A 1 80 ? -18.763 14.271 24.342 1.00 94.56 80 GLN A CA 1
ATOM 616 C C . GLN A 1 80 ? -17.725 13.287 24.886 1.00 94.56 80 GLN A C 1
ATOM 618 O O . GLN A 1 80 ? -17.156 13.552 25.944 1.00 94.56 80 GLN A O 1
ATOM 623 N N . GLU A 1 81 ? -17.473 12.185 24.180 1.00 95.88 81 GLU A N 1
ATOM 624 C CA . GLU A 1 81 ? -16.446 11.201 24.539 1.00 95.88 81 GLU A CA 1
ATOM 625 C C . GLU A 1 81 ? -15.033 11.784 24.435 1.00 95.88 81 GLU A C 1
ATOM 627 O O . GLU A 1 81 ? -14.202 11.547 25.315 1.00 95.88 81 GLU A O 1
ATOM 632 N N . GLU A 1 82 ? -14.765 12.614 23.425 1.00 95.50 82 GLU A N 1
ATOM 633 C CA . GLU A 1 82 ? -13.497 13.337 23.288 1.00 95.50 82 GLU A CA 1
ATOM 634 C C . GLU A 1 82 ? -13.270 14.271 24.486 1.00 95.50 82 GLU A C 1
ATOM 636 O O . GLU A 1 82 ? -12.275 14.134 25.201 1.00 95.50 82 GLU A O 1
ATOM 641 N N . LYS A 1 83 ? -14.246 15.135 24.803 1.00 94.00 83 LYS A N 1
ATOM 642 C CA . LYS A 1 83 ? -14.182 16.043 25.967 1.00 94.00 83 LYS A CA 1
ATOM 643 C C . LYS A 1 83 ? -14.060 15.292 27.291 1.00 94.00 83 LYS A C 1
ATOM 645 O O . LYS A 1 83 ? -13.329 15.720 28.185 1.00 94.00 83 LYS A O 1
ATOM 650 N N . TYR A 1 84 ? -14.791 14.188 27.443 1.00 94.69 84 TYR A N 1
ATOM 651 C CA . TYR A 1 84 ? -14.705 13.328 28.620 1.00 94.69 84 TYR A CA 1
ATOM 652 C C . TYR A 1 84 ? -13.295 12.744 28.766 1.00 94.69 84 TYR A C 1
ATOM 654 O O . TYR A 1 84 ? -12.699 12.843 29.840 1.00 94.69 84 TYR A O 1
ATOM 662 N N . THR A 1 85 ? -12.734 12.214 27.680 1.00 93.50 85 THR A N 1
ATOM 663 C CA . THR A 1 85 ? -11.380 11.651 27.643 1.00 93.50 85 THR A CA 1
ATOM 664 C C . THR A 1 85 ? -10.330 12.702 28.000 1.00 93.50 85 THR A C 1
ATOM 666 O O . THR A 1 85 ? -9.500 12.460 28.880 1.00 93.50 85 THR A O 1
ATOM 669 N N . GLU A 1 86 ? -10.392 13.891 27.394 1.00 91.44 86 GLU A N 1
ATOM 670 C CA . GLU A 1 86 ? -9.497 15.012 27.705 1.00 91.44 86 GLU A CA 1
ATOM 671 C C . GLU A 1 86 ? -9.566 15.406 29.184 1.00 91.44 86 GLU A C 1
ATOM 673 O O . GLU A 1 86 ? -8.537 15.538 29.851 1.00 91.44 86 GLU A O 1
ATOM 678 N N . ALA A 1 87 ? -10.777 15.546 29.728 1.00 91.12 87 ALA A N 1
ATOM 679 C CA . ALA A 1 87 ? -10.982 15.935 31.116 1.00 91.12 87 ALA A CA 1
ATOM 680 C C . ALA A 1 87 ? -10.486 14.869 32.106 1.00 91.12 87 ALA A C 1
ATOM 682 O O . ALA A 1 87 ? -9.868 15.211 33.118 1.00 91.12 87 ALA A O 1
ATOM 683 N N . VAL A 1 88 ? -10.704 13.581 31.820 1.00 92.50 88 VAL A N 1
ATOM 684 C CA . VAL A 1 88 ? -10.168 12.481 32.634 1.00 92.50 88 VAL A CA 1
ATOM 685 C C . VAL A 1 88 ? -8.639 12.485 32.597 1.00 92.50 88 VAL A C 1
ATOM 687 O O . VAL A 1 88 ? -8.009 12.459 33.656 1.00 92.50 88 VAL A O 1
ATOM 690 N N . LEU A 1 89 ? -8.022 12.589 31.416 1.00 91.06 89 LEU A N 1
ATOM 691 C CA . LEU A 1 89 ? -6.561 12.641 31.280 1.00 91.06 89 LEU A CA 1
ATOM 692 C C . LEU A 1 89 ? -5.955 13.851 32.005 1.00 91.06 89 LEU A C 1
ATOM 694 O O . LEU A 1 89 ? -4.949 13.711 32.711 1.00 91.06 89 LEU A O 1
ATOM 698 N N . ALA A 1 90 ? -6.596 15.016 31.903 1.00 88.06 90 ALA A N 1
ATOM 699 C CA . ALA A 1 90 ? -6.198 16.218 32.625 1.00 88.06 90 ALA A CA 1
ATOM 700 C C . ALA A 1 90 ? -6.318 16.038 34.149 1.00 88.06 90 ALA A C 1
ATOM 702 O O . ALA A 1 90 ? -5.389 16.378 34.885 1.00 88.06 90 ALA A O 1
ATOM 703 N N . SER A 1 91 ? -7.413 15.436 34.634 1.00 86.56 91 SER A N 1
ATOM 704 C CA . SER A 1 91 ? -7.629 15.162 36.065 1.00 86.56 91 SER A CA 1
ATOM 705 C C . SER A 1 91 ? -6.594 14.206 36.666 1.00 86.56 91 SER A C 1
ATOM 707 O O . SER A 1 91 ? -6.335 14.255 37.863 1.00 86.56 91 SER A O 1
ATOM 709 N N . LEU A 1 92 ? -5.957 13.368 35.843 1.00 86.62 92 LEU A N 1
ATOM 710 C CA . LEU A 1 92 ? -4.873 12.469 36.248 1.00 86.62 92 LEU A CA 1
ATOM 711 C C . LEU A 1 92 ? -3.483 13.118 36.134 1.00 86.62 92 LEU A C 1
ATOM 713 O O . LEU A 1 92 ? -2.476 12.485 36.455 1.00 86.62 92 LEU A O 1
ATOM 717 N N . GLY A 1 93 ? -3.401 14.371 35.670 1.00 86.38 93 GLY A N 1
ATOM 718 C CA . GLY A 1 93 ? -2.137 15.060 35.412 1.00 86.38 93 GLY A CA 1
ATOM 719 C C . GLY A 1 93 ? -1.299 14.382 34.321 1.00 86.38 93 GLY A C 1
ATOM 720 O O . GLY A 1 93 ? -0.063 14.419 34.378 1.00 86.38 93 GLY A O 1
ATOM 721 N N . ALA A 1 94 ? -1.955 13.739 33.347 1.00 90.50 94 ALA A N 1
ATOM 722 C CA . ALA A 1 94 ? -1.299 12.925 32.327 1.00 90.50 94 ALA A CA 1
ATOM 723 C C . ALA A 1 94 ? -0.350 13.734 31.424 1.00 90.50 94 ALA A C 1
ATOM 725 O O . ALA A 1 94 ? 0.609 13.164 30.908 1.00 90.50 94 ALA A O 1
ATOM 726 N N . ASP A 1 95 ? -0.531 15.054 31.300 1.00 90.31 95 ASP A N 1
ATOM 727 C CA . ASP A 1 95 ? 0.261 15.937 30.427 1.00 90.31 95 ASP A CA 1
ATOM 728 C C . ASP A 1 95 ? 1.770 15.768 30.590 1.00 90.31 95 ASP A C 1
ATOM 730 O O . ASP A 1 95 ? 2.521 15.732 29.614 1.00 90.31 95 ASP A O 1
ATOM 734 N N . ARG A 1 96 ? 2.243 15.653 31.837 1.00 92.06 96 ARG A N 1
ATOM 735 C CA . ARG A 1 96 ? 3.676 15.492 32.106 1.00 92.06 96 ARG A CA 1
AT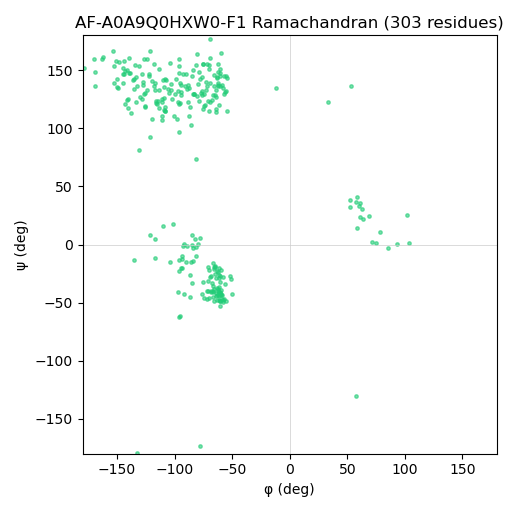OM 736 C C . ARG A 1 96 ? 4.185 14.152 31.589 1.00 92.06 96 ARG A C 1
ATOM 738 O O . ARG A 1 96 ? 5.292 14.093 31.054 1.00 92.06 96 ARG A O 1
ATOM 745 N N . LEU A 1 97 ? 3.407 13.088 31.777 1.00 93.75 97 LEU A N 1
ATOM 746 C CA . LEU A 1 97 ? 3.765 11.752 31.314 1.00 93.75 97 LEU A CA 1
ATOM 747 C C . LEU A 1 97 ? 3.688 11.674 29.788 1.00 93.75 97 LEU A C 1
ATOM 749 O O . LEU A 1 97 ? 4.644 11.216 29.175 1.00 93.75 97 LEU A O 1
ATOM 753 N N . VAL A 1 98 ? 2.620 12.194 29.180 1.00 94.19 98 VAL A N 1
ATOM 754 C CA . VAL A 1 98 ? 2.438 12.246 27.722 1.00 94.19 98 VAL A CA 1
ATOM 755 C C . VAL A 1 98 ? 3.578 13.016 27.061 1.00 94.19 98 VAL A C 1
ATOM 757 O O . VAL A 1 98 ? 4.222 12.485 26.163 1.00 94.19 98 VAL A O 1
ATOM 760 N N . ARG A 1 99 ? 3.921 14.218 27.548 1.00 94.19 99 ARG A N 1
ATOM 761 C CA . ARG A 1 99 ? 5.060 14.994 27.020 1.00 94.19 99 ARG A CA 1
ATOM 762 C C . ARG A 1 99 ? 6.387 14.261 27.185 1.00 94.19 99 ARG A C 1
ATOM 764 O O . ARG A 1 99 ? 7.213 14.280 26.277 1.00 94.19 99 ARG A O 1
ATOM 771 N N . LYS A 1 100 ? 6.600 13.612 28.336 1.00 96.00 100 LYS A N 1
ATOM 772 C CA . LYS A 1 100 ? 7.801 12.802 28.575 1.00 96.00 100 LYS A CA 1
ATOM 773 C C . LYS A 1 100 ? 7.893 11.663 27.558 1.00 96.00 100 LYS A C 1
ATOM 775 O O . LYS A 1 100 ? 8.935 11.520 26.928 1.00 96.00 100 LYS A O 1
ATOM 780 N N . LEU A 1 101 ? 6.808 10.914 27.361 1.00 96.00 101 LEU A N 1
ATOM 781 C CA . LEU A 1 101 ? 6.737 9.830 26.382 1.00 96.00 101 LEU A CA 1
ATOM 782 C C . LEU A 1 101 ? 6.946 10.348 24.959 1.00 96.00 101 LEU A C 1
ATOM 784 O O . LEU A 1 101 ? 7.726 9.760 24.223 1.00 96.00 101 LEU A O 1
ATOM 788 N N . GLN A 1 102 ? 6.339 11.476 24.587 1.00 95.38 102 GLN A N 1
ATOM 789 C CA . GLN A 1 102 ? 6.514 12.076 23.265 1.00 95.38 102 GLN A CA 1
ATOM 790 C C . GLN A 1 102 ? 7.987 12.404 22.983 1.00 95.38 102 GLN A C 1
ATOM 792 O O . GLN A 1 102 ? 8.498 12.056 21.922 1.00 95.38 102 GLN A O 1
ATOM 797 N N . ILE A 1 103 ? 8.687 13.033 23.932 1.00 95.38 103 ILE A N 1
ATOM 798 C CA . ILE A 1 103 ? 10.113 13.368 23.789 1.00 95.38 103 ILE A CA 1
ATOM 799 C C . ILE A 1 103 ? 10.970 12.093 23.747 1.00 95.38 103 ILE A C 1
ATOM 801 O O . ILE A 1 103 ? 11.854 11.958 22.898 1.00 95.38 103 ILE A O 1
ATOM 805 N N . GLU A 1 104 ? 10.712 11.139 24.644 1.00 95.75 104 GLU A N 1
ATOM 806 C CA . GLU A 1 104 ? 11.419 9.853 24.682 1.00 95.75 104 GLU A CA 1
ATOM 807 C C . GLU A 1 104 ? 11.214 9.019 23.411 1.00 95.75 104 GLU A C 1
ATOM 809 O O . GLU A 1 104 ? 12.152 8.373 22.956 1.00 95.75 104 GLU A O 1
ATOM 814 N N . MET A 1 105 ? 10.017 9.025 22.825 1.00 95.00 105 MET A N 1
ATOM 815 C CA . MET A 1 105 ? 9.727 8.351 21.559 1.00 95.00 105 MET A CA 1
ATOM 816 C C . MET A 1 105 ? 10.372 9.086 20.382 1.00 95.00 105 MET A C 1
ATOM 818 O O . MET A 1 105 ? 11.049 8.453 19.576 1.00 95.00 105 MET A O 1
ATOM 822 N N . ALA A 1 106 ? 10.231 10.414 20.311 1.00 89.62 106 ALA A N 1
ATOM 823 C CA . ALA A 1 106 ? 10.797 11.227 19.236 1.00 89.62 106 ALA A CA 1
ATOM 824 C C . ALA A 1 106 ? 12.328 11.105 19.171 1.00 89.62 106 ALA A C 1
ATOM 826 O O . ALA A 1 106 ? 12.886 10.900 18.101 1.00 89.62 106 ALA A O 1
ATOM 827 N N . SER A 1 107 ? 13.005 11.147 20.322 1.00 90.44 107 SER A N 1
ATOM 828 C CA . SER A 1 107 ? 14.465 10.973 20.417 1.00 90.44 107 SER A CA 1
ATOM 829 C C . SER A 1 107 ? 14.981 9.589 20.004 1.00 90.44 107 SER A C 1
ATOM 831 O O . SER A 1 107 ? 16.173 9.448 19.739 1.00 90.44 107 SER A O 1
ATOM 833 N N . ARG A 1 108 ? 14.119 8.563 19.956 1.00 91.06 108 ARG A N 1
ATOM 834 C CA . ARG A 1 108 ? 14.483 7.209 19.501 1.00 91.06 108 ARG A CA 1
ATOM 835 C C . ARG A 1 108 ? 14.283 7.017 18.003 1.00 91.06 108 ARG A C 1
ATOM 837 O O . ARG A 1 108 ? 14.772 6.028 17.459 1.00 91.06 108 ARG A O 1
ATOM 844 N N . LEU A 1 109 ? 13.556 7.918 17.347 1.00 83.38 109 LEU A N 1
ATOM 845 C CA . LEU A 1 109 ? 13.406 7.887 15.901 1.00 83.38 109 LEU A CA 1
ATOM 846 C C . LEU A 1 109 ? 14.706 8.370 15.263 1.00 83.38 109 LEU A C 1
ATOM 848 O O . LEU A 1 109 ? 15.246 9.414 15.627 1.00 83.38 109 LEU A O 1
ATOM 852 N N . ALA A 1 110 ? 15.222 7.587 14.317 1.00 73.94 110 ALA A N 1
ATOM 853 C CA . ALA A 1 110 ? 16.365 8.014 13.529 1.00 73.94 110 ALA A CA 1
ATOM 854 C C . ALA A 1 110 ? 15.987 9.270 12.733 1.00 73.94 110 ALA A C 1
ATOM 856 O O . ALA A 1 110 ? 14.919 9.320 12.125 1.00 73.94 110 ALA A O 1
ATOM 857 N N . SER A 1 111 ? 16.892 10.249 12.698 1.00 69.62 111 SER A N 1
ATOM 858 C CA . SER A 1 111 ? 16.773 11.423 11.825 1.00 69.62 111 SER A CA 1
ATOM 859 C C . SER A 1 111 ? 16.668 11.034 10.350 1.00 69.62 111 SER A C 1
ATOM 861 O O . SER A 1 111 ? 16.056 11.744 9.562 1.00 69.62 111 SER A O 1
ATOM 863 N N . ASP A 1 112 ? 17.241 9.883 9.990 1.00 74.31 112 ASP A N 1
ATOM 864 C CA . ASP A 1 112 ? 17.409 9.441 8.611 1.00 74.31 112 ASP A CA 1
ATOM 865 C C . ASP A 1 112 ? 16.710 8.110 8.387 1.00 74.31 112 ASP A C 1
ATOM 867 O O . ASP A 1 112 ? 17.266 7.028 8.597 1.00 74.31 112 ASP A O 1
ATOM 871 N N . LEU A 1 113 ? 15.460 8.200 7.954 1.00 83.69 113 LEU A N 1
ATOM 872 C CA . LEU A 1 113 ? 14.645 7.032 7.671 1.00 83.69 113 LEU A CA 1
ATOM 873 C C . LEU A 1 113 ? 14.923 6.570 6.242 1.00 83.69 113 LEU A C 1
ATOM 875 O O . LEU A 1 113 ? 14.445 7.157 5.274 1.00 83.69 113 LEU A O 1
ATOM 879 N N . SER A 1 114 ? 15.709 5.505 6.113 1.00 88.19 114 SER A N 1
ATOM 880 C CA . SER A 1 114 ? 15.922 4.798 4.851 1.00 88.19 114 SER A CA 1
ATOM 881 C C . SER A 1 114 ? 15.863 3.299 5.076 1.00 88.19 114 SER A C 1
ATOM 883 O O . SER A 1 114 ? 16.401 2.785 6.057 1.00 88.19 114 SER A O 1
ATOM 885 N N . THR A 1 115 ? 15.268 2.576 4.133 1.00 90.81 115 THR A N 1
ATOM 886 C CA . THR A 1 115 ? 15.357 1.116 4.116 1.00 90.81 115 THR A CA 1
ATOM 887 C C . THR A 1 115 ? 16.738 0.683 3.624 1.00 90.81 115 THR A C 1
ATOM 889 O O . THR A 1 115 ? 17.374 1.412 2.850 1.00 90.81 115 THR A O 1
ATOM 892 N N . PRO A 1 116 ? 17.204 -0.519 4.000 1.00 90.81 116 PRO A N 1
ATOM 893 C CA . PRO A 1 116 ? 18.312 -1.163 3.311 1.00 90.81 116 PRO A CA 1
ATOM 894 C C . PRO A 1 116 ? 18.025 -1.282 1.810 1.00 90.81 116 PRO A C 1
ATOM 896 O O . PRO A 1 116 ? 16.883 -1.515 1.403 1.00 90.81 116 PRO A O 1
ATOM 899 N N . ALA A 1 117 ? 19.061 -1.120 0.989 1.00 91.88 117 ALA A N 1
ATOM 900 C CA . ALA A 1 117 ? 18.931 -1.261 -0.453 1.00 91.88 117 ALA A CA 1
ATOM 901 C C . ALA A 1 117 ? 18.851 -2.737 -0.852 1.00 91.88 117 ALA A C 1
ATOM 903 O O . ALA A 1 117 ? 19.712 -3.538 -0.488 1.00 91.88 117 ALA A O 1
ATOM 904 N N . VAL A 1 118 ? 17.838 -3.082 -1.643 1.00 94.69 118 VAL A N 1
ATOM 905 C CA . VAL A 1 118 ? 17.635 -4.429 -2.177 1.00 94.69 118 VAL A CA 1
ATOM 906 C C . VAL A 1 118 ? 18.073 -4.453 -3.634 1.00 94.69 118 VAL A C 1
ATOM 908 O O . VAL A 1 118 ? 17.621 -3.645 -4.447 1.00 94.69 118 VAL A O 1
ATOM 911 N N . ARG A 1 119 ? 18.975 -5.377 -3.975 1.00 95.69 119 ARG A N 1
ATOM 912 C CA . ARG A 1 119 ? 19.444 -5.550 -5.352 1.00 95.69 119 ARG A CA 1
ATOM 913 C C . ARG A 1 119 ? 18.474 -6.407 -6.147 1.00 95.69 119 ARG A C 1
ATOM 915 O O . ARG A 1 119 ? 18.179 -7.530 -5.750 1.00 95.69 119 ARG A O 1
ATOM 922 N N . TRP A 1 120 ? 18.087 -5.914 -7.317 1.00 95.31 120 TRP A N 1
ATOM 923 C CA . TRP A 1 120 ? 17.381 -6.696 -8.319 1.00 95.31 120 TRP A CA 1
ATOM 924 C C . TRP A 1 120 ? 17.894 -6.335 -9.715 1.00 95.31 120 TRP A C 1
ATOM 926 O O . TRP A 1 120 ? 17.840 -5.178 -10.137 1.00 95.31 120 TRP A O 1
ATOM 936 N N . GLY A 1 121 ? 18.482 -7.324 -10.394 1.00 93.94 121 GLY A N 1
ATOM 937 C CA . GLY A 1 121 ? 19.147 -7.123 -11.679 1.00 93.94 121 GLY A CA 1
ATOM 938 C C . GLY A 1 121 ? 20.279 -6.077 -11.594 1.00 93.94 121 GLY A C 1
ATOM 939 O O . GLY A 1 121 ? 21.141 -6.167 -10.704 1.00 93.94 121 GLY A O 1
ATOM 940 N N . PRO A 1 122 ? 20.310 -5.085 -12.504 1.00 95.25 122 PRO A N 1
ATOM 941 C CA . PRO A 1 122 ? 21.303 -4.015 -12.508 1.00 95.25 122 PRO A CA 1
ATOM 942 C C . PRO A 1 122 ? 20.972 -2.863 -11.542 1.00 95.25 122 PRO A C 1
ATOM 944 O O . PRO A 1 122 ? 21.700 -1.869 -11.527 1.00 95.25 122 PRO A O 1
ATOM 947 N N . TRP A 1 123 ? 19.908 -2.970 -10.739 1.00 95.81 123 TRP A N 1
ATOM 948 C CA . TRP A 1 123 ? 19.398 -1.890 -9.894 1.00 95.81 123 TRP A CA 1
ATOM 949 C C . TRP A 1 123 ? 19.440 -2.226 -8.399 1.00 95.81 123 TRP A C 1
ATOM 951 O O . TRP A 1 123 ? 19.403 -3.385 -7.985 1.00 95.81 123 TRP A O 1
ATOM 961 N N . LEU A 1 124 ? 19.495 -1.174 -7.588 1.00 95.31 124 LEU A N 1
ATOM 962 C CA . LEU A 1 124 ? 19.284 -1.182 -6.145 1.00 95.31 124 LEU A CA 1
ATOM 963 C C . LEU A 1 124 ? 18.049 -0.340 -5.833 1.00 95.31 124 LEU A C 1
ATOM 965 O O . LEU A 1 124 ? 18.038 0.838 -6.186 1.00 95.31 124 LEU A O 1
ATOM 969 N N . TYR A 1 125 ? 17.058 -0.928 -5.164 1.00 95.38 125 TYR A N 1
ATOM 970 C CA . TYR A 1 125 ? 15.796 -0.294 -4.772 1.00 95.38 125 TYR A CA 1
ATOM 971 C C . TYR A 1 125 ? 15.757 -0.042 -3.265 1.00 95.38 125 TYR A C 1
ATOM 973 O O . TYR A 1 125 ? 16.240 -0.866 -2.488 1.00 95.38 125 TYR A O 1
ATOM 981 N N . TYR A 1 126 ? 15.204 1.094 -2.848 1.00 93.81 126 TYR A N 1
ATOM 982 C CA . TYR A 1 126 ? 15.068 1.472 -1.439 1.00 93.81 126 TYR A CA 1
ATOM 983 C C . TYR A 1 126 ? 14.033 2.585 -1.277 1.00 93.81 126 TYR A C 1
ATOM 985 O O . TYR A 1 126 ? 13.706 3.288 -2.232 1.00 93.81 126 TYR A O 1
ATOM 993 N N . ARG A 1 127 ? 13.534 2.766 -0.054 1.00 92.81 127 ARG A N 1
ATOM 994 C CA . ARG A 1 127 ? 12.719 3.921 0.330 1.00 92.81 127 ARG A CA 1
ATOM 995 C C . ARG A 1 127 ? 13.527 4.827 1.242 1.00 92.81 127 ARG A C 1
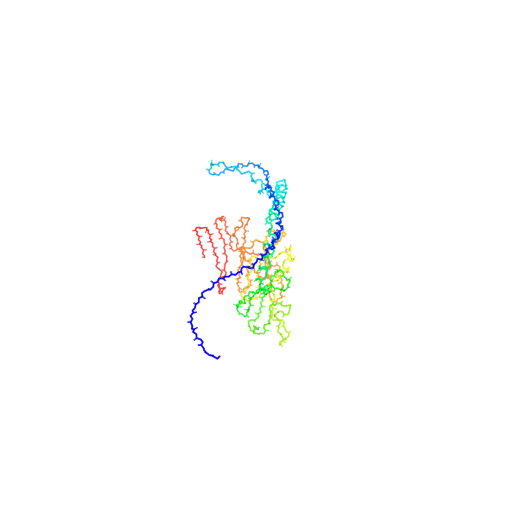ATOM 997 O O . ARG A 1 127 ? 14.271 4.328 2.086 1.00 92.81 127 ARG A O 1
ATOM 1004 N N . ARG A 1 128 ? 13.357 6.137 1.095 1.00 91.62 128 ARG A N 1
ATOM 1005 C CA . ARG A 1 128 ? 13.955 7.144 1.981 1.00 91.62 128 ARG A CA 1
ATOM 1006 C C . ARG A 1 128 ? 12.976 8.271 2.270 1.00 91.62 128 ARG A C 1
ATOM 1008 O O . ARG A 1 128 ? 12.171 8.598 1.406 1.00 91.62 128 ARG A O 1
ATOM 1015 N N . VAL A 1 129 ? 13.050 8.862 3.454 1.00 88.69 129 VAL A N 1
ATOM 1016 C CA . VAL A 1 129 ? 12.286 10.062 3.816 1.00 88.69 129 VAL A CA 1
ATOM 1017 C C . VAL A 1 129 ? 13.201 11.275 3.684 1.00 88.69 129 VAL A C 1
ATOM 1019 O O . VAL A 1 129 ? 14.329 11.261 4.170 1.00 88.69 129 VAL A O 1
ATOM 1022 N N . GLU A 1 130 ? 12.729 12.296 2.976 1.00 85.75 130 GLU A N 1
ATOM 1023 C CA . GLU A 1 130 ? 13.425 13.579 2.843 1.00 85.75 130 GLU A CA 1
ATOM 1024 C C . GLU A 1 130 ? 13.216 14.430 4.099 1.00 85.75 130 GLU A C 1
ATOM 1026 O O . GLU A 1 130 ? 12.167 14.356 4.741 1.00 85.75 130 GLU A O 1
ATOM 1031 N N . GLU A 1 131 ? 14.203 15.251 4.457 1.00 82.75 131 GLU A N 1
ATOM 1032 C CA . GLU A 1 131 ? 14.090 16.124 5.625 1.00 82.75 131 GLU A CA 1
ATOM 1033 C C . GLU A 1 131 ? 12.854 17.035 5.520 1.00 82.75 131 GLU A C 1
ATOM 1035 O O . GLU A 1 131 ? 12.580 17.643 4.483 1.00 82.75 131 GLU A O 1
ATOM 1040 N N . GLY A 1 132 ? 12.067 17.091 6.598 1.00 85.00 132 GLY A N 1
ATOM 1041 C CA . GLY A 1 132 ? 10.832 17.877 6.657 1.00 85.00 132 GLY A CA 1
ATOM 1042 C C . GLY A 1 132 ? 9.667 17.328 5.824 1.00 85.00 132 GLY A C 1
ATOM 1043 O O . GLY A 1 132 ? 8.603 17.948 5.803 1.00 85.00 132 GLY A O 1
ATOM 1044 N N . LYS A 1 133 ? 9.826 16.181 5.150 1.00 88.88 133 LYS A N 1
ATOM 1045 C CA . LYS A 1 133 ? 8.739 15.504 4.433 1.00 88.88 133 LYS A CA 1
ATOM 1046 C C . LYS A 1 133 ? 8.054 14.468 5.317 1.00 88.88 133 LYS A C 1
ATOM 1048 O O . LYS A 1 133 ? 8.676 13.841 6.169 1.00 88.88 133 LYS A O 1
ATOM 1053 N N . GLN A 1 134 ? 6.750 14.304 5.107 1.00 90.06 134 GLN A N 1
ATOM 1054 C CA . GLN A 1 134 ? 5.929 13.368 5.878 1.00 90.06 134 GLN A CA 1
ATOM 1055 C C . GLN A 1 134 ? 5.989 11.950 5.313 1.00 90.06 134 GLN A C 1
ATOM 1057 O O . GLN A 1 134 ? 5.934 10.985 6.072 1.00 90.06 134 GLN A O 1
ATOM 1062 N N . TYR A 1 135 ? 6.116 11.825 3.990 1.00 93.31 135 TYR A N 1
ATOM 1063 C CA . TYR A 1 135 ? 6.077 10.544 3.300 1.00 93.31 135 TYR A CA 1
ATOM 1064 C C . TYR A 1 135 ? 7.434 10.197 2.676 1.00 93.31 135 TYR A C 1
ATOM 1066 O O . TYR A 1 135 ? 8.206 11.096 2.316 1.00 93.31 135 TYR A O 1
ATOM 1074 N N . PRO A 1 136 ? 7.752 8.895 2.539 1.00 93.12 136 PRO A N 1
ATOM 1075 C CA . PRO A 1 136 ? 8.969 8.466 1.872 1.00 93.12 136 PRO A CA 1
ATOM 1076 C C . PRO A 1 136 ? 8.913 8.748 0.367 1.00 93.12 136 PRO A C 1
ATOM 1078 O O . PRO A 1 136 ? 7.911 9.188 -0.186 1.00 93.12 136 PRO A O 1
ATOM 1081 N N . VAL A 1 137 ? 10.008 8.438 -0.309 1.00 93.31 137 VAL A N 1
ATOM 1082 C CA . VAL A 1 137 ? 10.111 8.331 -1.759 1.00 93.31 137 VAL A CA 1
ATOM 1083 C C . VAL A 1 137 ? 10.674 6.948 -2.065 1.00 93.31 137 VAL A C 1
ATOM 1085 O O . VAL A 1 137 ? 11.670 6.537 -1.459 1.00 93.31 137 VAL A O 1
ATOM 1088 N N . LEU A 1 138 ? 10.035 6.212 -2.976 1.00 95.12 138 LEU A N 1
ATOM 1089 C CA . LEU A 1 138 ? 10.597 4.981 -3.529 1.00 95.12 138 LEU A CA 1
ATOM 1090 C C . LEU A 1 138 ? 11.628 5.371 -4.580 1.00 95.12 138 LEU A C 1
ATOM 1092 O O . LEU A 1 138 ? 11.308 6.077 -5.534 1.00 95.12 138 LEU A O 1
ATOM 1096 N N . CYS A 1 139 ? 12.853 4.896 -4.418 1.00 93.56 139 CYS A N 1
ATOM 1097 C CA . CYS A 1 139 ? 13.976 5.247 -5.269 1.00 93.56 139 CYS A CA 1
ATOM 1098 C C . CYS A 1 139 ? 14.664 4.000 -5.815 1.00 93.56 139 CYS A C 1
ATOM 1100 O O . CYS A 1 139 ? 14.595 2.905 -5.244 1.00 93.56 139 CYS A O 1
ATOM 1102 N N . ARG A 1 140 ? 15.402 4.195 -6.909 1.00 94.00 140 ARG A N 1
ATOM 1103 C CA . ARG A 1 140 ? 16.384 3.230 -7.391 1.00 94.00 140 ARG A CA 1
ATOM 1104 C C . ARG A 1 140 ? 17.651 3.901 -7.892 1.00 94.00 140 ARG A C 1
ATOM 1106 O O . ARG A 1 140 ? 17.649 5.065 -8.282 1.00 94.00 140 ARG A O 1
ATOM 1113 N N . ARG A 1 141 ? 18.726 3.126 -7.975 1.00 92.19 141 ARG A N 1
ATOM 1114 C CA . ARG A 1 141 ? 19.976 3.517 -8.646 1.00 92.19 141 ARG A CA 1
ATOM 1115 C C . ARG A 1 141 ? 20.672 2.315 -9.257 1.00 92.19 141 ARG A C 1
ATOM 1117 O O . ARG A 1 141 ? 20.441 1.185 -8.827 1.00 92.19 141 ARG A O 1
ATOM 1124 N N . LYS A 1 142 ? 21.525 2.541 -10.258 1.00 92.75 142 LYS A N 1
ATOM 1125 C CA . LYS A 1 142 ? 22.312 1.456 -10.859 1.00 92.75 142 LYS A CA 1
ATOM 1126 C C . LYS A 1 142 ? 23.266 0.871 -9.819 1.00 92.75 142 LYS A C 1
ATOM 1128 O O . LYS A 1 142 ? 23.984 1.612 -9.153 1.00 92.75 142 LYS A O 1
ATOM 1133 N N . ALA A 1 143 ? 23.314 -0.454 -9.721 1.00 92.31 143 ALA A N 1
ATOM 1134 C CA . ALA A 1 143 ? 24.196 -1.165 -8.800 1.00 92.31 143 ALA A CA 1
ATOM 1135 C C . ALA A 1 143 ? 25.681 -0.868 -9.079 1.00 92.31 143 ALA A C 1
ATOM 1137 O O . ALA A 1 143 ? 26.472 -0.779 -8.149 1.00 92.31 143 ALA A O 1
ATOM 1138 N N . SER A 1 144 ? 26.046 -0.637 -10.345 1.00 90.56 144 SER A N 1
ATOM 1139 C CA . SER A 1 144 ? 27.405 -0.247 -10.747 1.00 90.56 144 SER A CA 1
ATOM 1140 C C . SER A 1 144 ? 27.831 1.132 -10.235 1.00 90.56 144 SER A C 1
ATOM 1142 O O . SER A 1 144 ? 29.016 1.420 -10.185 1.00 90.56 144 SER A O 1
ATOM 1144 N N . LEU A 1 145 ? 26.873 1.992 -9.880 1.00 85.94 145 LEU A N 1
ATOM 1145 C CA . LEU A 1 145 ? 27.116 3.329 -9.334 1.00 85.94 145 LEU A CA 1
ATOM 1146 C C . LEU A 1 145 ? 2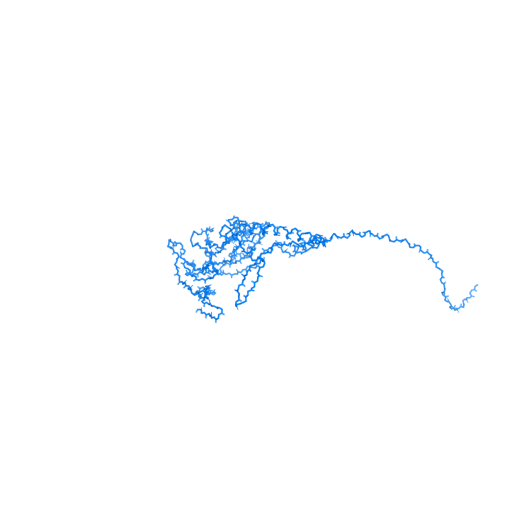6.927 3.339 -7.813 1.00 85.94 145 LEU A C 1
ATOM 1148 O O . LEU A 1 145 ? 26.714 4.395 -7.220 1.00 85.94 145 LEU A O 1
ATOM 1152 N N . HIS A 1 146 ? 26.939 2.165 -7.168 1.00 83.88 146 HIS A N 1
ATOM 1153 C CA . HIS A 1 146 ? 26.659 2.086 -5.743 1.00 83.88 146 HIS A CA 1
ATOM 1154 C C . HIS A 1 146 ? 27.705 2.821 -4.906 1.00 83.88 146 HIS A C 1
ATOM 1156 O O . HIS A 1 146 ? 27.330 3.561 -4.001 1.00 83.88 146 HIS A O 1
ATOM 1162 N N . GLU A 1 147 ? 28.981 2.629 -5.239 1.00 80.88 147 GLU A N 1
ATOM 1163 C CA . GLU A 1 147 ? 30.125 3.227 -4.542 1.00 80.88 147 GLU A CA 1
ATOM 1164 C C . GLU A 1 147 ? 30.198 4.747 -4.730 1.00 80.88 147 GLU A C 1
ATOM 1166 O O . GLU A 1 147 ? 30.671 5.452 -3.847 1.00 80.88 147 GLU A O 1
ATOM 1171 N N . ALA A 1 148 ? 29.665 5.265 -5.842 1.00 79.44 148 ALA A N 1
ATOM 1172 C CA . ALA A 1 148 ? 29.588 6.700 -6.125 1.00 79.44 148 ALA A CA 1
ATOM 1173 C C . ALA A 1 148 ? 28.426 7.406 -5.396 1.00 79.44 148 ALA A C 1
ATOM 1175 O O . ALA A 1 148 ? 28.202 8.600 -5.582 1.00 79.44 148 ALA A O 1
ATOM 1176 N N . PHE A 1 149 ? 27.640 6.678 -4.601 1.00 74.94 149 PHE A N 1
ATOM 1177 C CA . PHE A 1 149 ? 26.480 7.236 -3.921 1.00 74.94 149 PHE A CA 1
ATOM 1178 C C . PHE A 1 149 ? 26.823 7.852 -2.583 1.00 74.94 149 PHE A C 1
ATOM 1180 O O . PHE A 1 149 ? 27.482 7.253 -1.740 1.00 74.94 149 PHE A O 1
ATOM 1187 N N . ILE A 1 150 ? 26.260 9.033 -2.380 1.00 71.25 150 ILE A N 1
ATOM 1188 C CA . ILE A 1 150 ? 26.663 9.915 -1.300 1.00 71.25 150 ILE A CA 1
ATOM 1189 C C . ILE A 1 150 ? 25.770 9.730 -0.081 1.00 71.25 150 ILE A C 1
ATOM 1191 O O . ILE A 1 150 ? 26.238 9.399 1.003 1.00 71.25 150 ILE A O 1
ATOM 1195 N N . THR A 1 151 ? 24.473 9.997 -0.234 1.00 73.12 151 THR A N 1
ATOM 1196 C CA . THR A 1 151 ? 23.553 10.089 0.901 1.00 73.12 151 THR A CA 1
ATOM 1197 C C . THR A 1 151 ? 22.097 9.988 0.463 1.00 73.12 151 THR A C 1
ATOM 1199 O O . THR A 1 151 ? 21.770 10.251 -0.692 1.00 73.12 151 THR A O 1
ATOM 1202 N N . ASN A 1 152 ? 21.232 9.639 1.417 1.00 72.81 152 ASN A N 1
ATOM 1203 C CA . ASN A 1 152 ? 19.773 9.617 1.287 1.00 72.81 152 ASN A CA 1
ATOM 1204 C C . ASN A 1 152 ? 19.103 10.929 1.765 1.00 72.81 152 ASN A C 1
ATOM 1206 O O . ASN A 1 152 ? 17.896 11.093 1.607 1.00 72.81 152 ASN A O 1
ATOM 1210 N N . LYS A 1 153 ? 19.851 11.834 2.405 1.00 62.75 153 LYS A N 1
ATOM 1211 C CA . LYS A 1 153 ? 19.285 12.822 3.347 1.00 62.75 153 LYS A CA 1
ATOM 1212 C C . LYS A 1 153 ? 18.927 14.184 2.751 1.00 62.75 153 LYS A C 1
ATOM 1214 O O . LYS A 1 153 ? 18.148 14.917 3.338 1.00 62.75 153 LYS A O 1
ATOM 1219 N N . ASP A 1 154 ? 19.501 14.523 1.605 1.00 63.22 154 ASP A N 1
ATOM 1220 C CA . ASP A 1 154 ? 19.511 15.891 1.077 1.00 63.22 154 ASP A CA 1
ATOM 1221 C C . ASP A 1 154 ? 18.906 15.935 -0.341 1.00 63.22 154 ASP A C 1
ATOM 1223 O O . ASP A 1 154 ? 18.873 14.905 -1.011 1.00 63.22 154 ASP A O 1
ATOM 1227 N N . PRO A 1 155 ? 18.437 17.081 -0.862 1.00 56.75 155 PRO A N 1
ATOM 1228 C CA . PRO A 1 155 ? 18.100 17.230 -2.283 1.00 56.75 155 PRO A CA 1
ATOM 1229 C C . PRO A 1 155 ? 19.210 16.792 -3.263 1.00 56.75 155 PRO A C 1
ATOM 1231 O O . PRO A 1 155 ? 18.913 16.354 -4.378 1.00 56.75 155 PRO A O 1
ATOM 1234 N N . SER A 1 156 ? 20.477 16.859 -2.840 1.00 59.09 156 SER A N 1
ATOM 1235 C CA . SER A 1 156 ? 21.656 16.296 -3.517 1.00 59.09 156 SER A CA 1
ATOM 1236 C C . SER A 1 156 ? 21.825 14.775 -3.337 1.00 59.09 156 SER A C 1
ATOM 1238 O O . SER A 1 156 ? 22.816 14.197 -3.790 1.00 59.09 156 SER A O 1
ATOM 1240 N N . ALA A 1 157 ? 20.863 14.094 -2.704 1.00 62.19 157 ALA A N 1
ATOM 1241 C CA . ALA A 1 157 ? 20.841 12.646 -2.543 1.00 62.19 157 ALA A CA 1
ATOM 1242 C C . ALA A 1 157 ? 20.939 11.944 -3.897 1.00 62.19 157 ALA A C 1
ATOM 1244 O O . ALA A 1 157 ? 20.252 12.275 -4.869 1.00 62.19 157 ALA A O 1
ATOM 1245 N N . GLY A 1 158 ? 21.839 10.965 -3.948 1.00 64.12 158 GLY A N 1
ATOM 1246 C CA . GLY A 1 158 ? 22.165 10.268 -5.180 1.00 64.12 158 GLY A CA 1
ATOM 1247 C C . GLY A 1 158 ? 22.710 11.166 -6.285 1.00 64.12 158 GLY A C 1
ATOM 1248 O O . GLY A 1 158 ? 22.435 10.897 -7.449 1.00 64.12 158 GLY A O 1
ATOM 1249 N N . PHE A 1 159 ? 23.457 12.218 -5.953 1.00 67.56 159 PHE A N 1
ATOM 1250 C CA . PHE A 1 159 ? 24.367 12.882 -6.883 1.00 67.56 159 PHE A CA 1
ATOM 1251 C C . PHE A 1 159 ? 25.711 12.141 -6.920 1.00 67.56 159 PHE A C 1
ATOM 1253 O O . PHE A 1 159 ? 26.103 11.526 -5.936 1.00 67.56 159 PHE A O 1
ATOM 1260 N N . ASP A 1 160 ? 26.403 12.174 -8.050 1.00 65.69 160 ASP A N 1
ATOM 1261 C CA . ASP A 1 160 ? 27.796 11.757 -8.186 1.00 65.69 160 ASP A CA 1
ATOM 1262 C C . ASP A 1 160 ? 28.630 13.017 -8.445 1.00 65.69 160 ASP A C 1
ATOM 1264 O O . ASP A 1 160 ? 28.511 13.638 -9.503 1.00 65.69 160 ASP A O 1
ATOM 1268 N N . PHE A 1 161 ? 29.462 13.415 -7.478 1.00 62.69 161 PHE A N 1
ATOM 1269 C CA . PHE A 1 161 ? 30.315 14.600 -7.612 1.00 62.69 161 PHE A CA 1
ATOM 1270 C C . PHE A 1 161 ? 31.468 14.405 -8.605 1.00 62.69 161 PHE A C 1
ATOM 1272 O O . PHE A 1 161 ? 32.003 15.395 -9.098 1.00 62.69 161 PHE A O 1
ATOM 1279 N N . THR A 1 162 ? 31.842 13.164 -8.931 1.00 64.38 162 THR A N 1
ATOM 1280 C CA . THR A 1 162 ? 32.889 12.875 -9.917 1.00 64.38 162 THR A CA 1
ATOM 1281 C C . THR A 1 162 ? 32.375 13.070 -11.340 1.00 64.38 162 THR A C 1
ATOM 1283 O O . THR A 1 162 ? 33.071 13.663 -12.162 1.00 64.38 162 THR A O 1
ATOM 1286 N N . SER A 1 163 ? 31.153 12.620 -11.643 1.00 64.81 163 SER A N 1
ATOM 1287 C CA . SER A 1 163 ? 30.543 12.824 -12.968 1.00 64.81 163 SER A CA 1
ATOM 1288 C C . SER A 1 163 ? 29.657 14.068 -13.078 1.00 64.81 163 SER A C 1
ATOM 1290 O O . SER A 1 163 ? 29.280 14.447 -14.189 1.00 64.81 163 SER A O 1
ATOM 1292 N N . GLY A 1 164 ? 29.310 14.703 -11.954 1.00 69.44 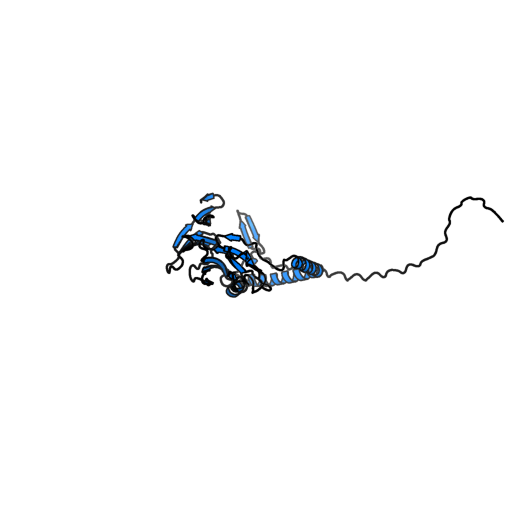164 GLY A N 1
ATOM 1293 C CA . GLY A 1 164 ? 28.400 15.847 -11.897 1.00 69.44 164 GLY A CA 1
ATOM 1294 C C . GLY A 1 164 ? 26.949 15.492 -12.238 1.00 69.44 164 GLY A C 1
ATOM 1295 O O . GLY A 1 164 ? 26.208 16.351 -12.717 1.00 69.44 164 GLY A O 1
ATOM 1296 N N . LYS A 1 165 ? 26.540 14.228 -12.065 1.00 72.19 165 LYS A N 1
ATOM 1297 C CA . LYS A 1 165 ? 25.221 13.732 -12.487 1.00 72.19 165 LYS A CA 1
ATOM 1298 C C . LYS A 1 165 ? 24.429 13.149 -11.332 1.00 72.19 165 LYS A C 1
ATOM 1300 O O . LYS A 1 165 ? 24.968 12.503 -10.441 1.00 72.19 165 LYS A O 1
ATOM 1305 N N . LYS A 1 166 ? 23.108 13.306 -11.399 1.00 79.44 166 LYS A N 1
ATOM 1306 C CA . LYS A 1 166 ? 22.182 12.585 -10.527 1.00 79.44 166 LYS A CA 1
ATOM 1307 C C . LYS A 1 166 ? 22.105 11.116 -10.963 1.00 79.44 166 LYS A C 1
ATOM 1309 O O . LYS A 1 166 ? 21.759 10.825 -12.105 1.00 79.44 166 LYS A O 1
ATOM 1314 N N . ILE A 1 167 ? 22.456 10.210 -10.057 1.00 83.62 167 ILE A N 1
ATOM 1315 C CA . ILE A 1 167 ? 22.498 8.752 -10.234 1.00 83.62 167 ILE A CA 1
ATOM 1316 C C . ILE A 1 167 ? 21.322 8.024 -9.557 1.00 83.62 167 ILE A C 1
ATOM 1318 O O . ILE A 1 167 ? 21.080 6.853 -9.855 1.00 83.62 167 ILE A O 1
ATOM 1322 N N . GLU A 1 168 ? 20.587 8.696 -8.663 1.00 89.19 168 GLU A N 1
ATOM 1323 C CA . GLU A 1 168 ? 19.315 8.214 -8.106 1.00 89.19 168 GLU A CA 1
ATOM 1324 C C . GLU A 1 168 ? 18.128 8.647 -8.969 1.00 89.19 168 GLU A C 1
ATOM 1326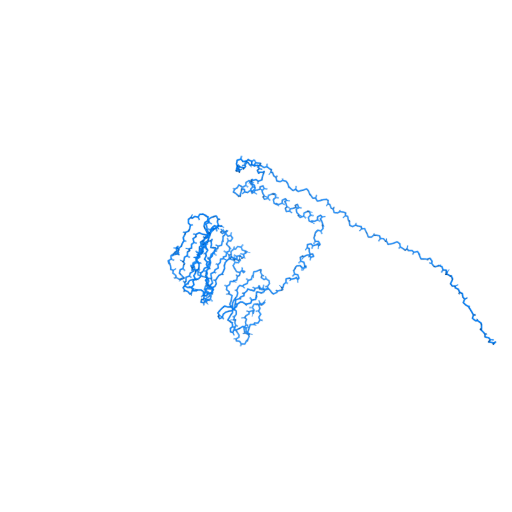 O O . GLU A 1 168 ? 17.971 9.817 -9.325 1.00 89.19 168 GLU A O 1
ATOM 1331 N N . GLN A 1 169 ? 17.242 7.693 -9.220 1.00 91.19 169 GLN A N 1
ATOM 1332 C CA . GLN A 1 169 ? 15.951 7.904 -9.840 1.00 91.19 169 GLN A CA 1
ATOM 1333 C C . GLN A 1 169 ? 14.830 7.714 -8.814 1.00 91.19 169 GLN A C 1
ATOM 1335 O O . GLN A 1 169 ? 14.738 6.660 -8.182 1.00 91.19 169 GLN A O 1
ATOM 1340 N N . LYS A 1 170 ? 13.953 8.716 -8.689 1.00 91.44 170 LYS A N 1
ATOM 1341 C CA . LYS A 1 170 ? 12.698 8.607 -7.934 1.00 91.44 170 LYS A CA 1
ATOM 1342 C C . LYS A 1 170 ? 11.673 7.836 -8.772 1.00 91.44 170 LYS A C 1
ATOM 1344 O O . LYS A 1 170 ? 11.502 8.139 -9.950 1.00 91.44 170 LYS A O 1
ATOM 1349 N N . LEU A 1 171 ? 11.041 6.834 -8.173 1.00 94.50 171 LEU A N 1
ATOM 1350 C CA . LEU A 1 171 ? 9.985 6.019 -8.774 1.00 94.50 171 LEU A CA 1
ATOM 1351 C C . LEU A 1 171 ? 8.625 6.568 -8.364 1.00 94.50 171 LEU A C 1
ATOM 1353 O O . LEU A 1 171 ? 7.892 7.037 -9.221 1.00 94.50 171 LEU A O 1
ATOM 1357 N N . ILE A 1 172 ? 8.342 6.560 -7.060 1.00 95.31 172 ILE A N 1
ATOM 1358 C CA . ILE A 1 172 ? 7.089 7.055 -6.482 1.00 95.31 172 ILE A CA 1
ATOM 1359 C C . ILE A 1 172 ? 7.443 8.091 -5.420 1.00 95.31 172 ILE A C 1
ATOM 1361 O O . ILE A 1 172 ? 8.126 7.771 -4.442 1.00 95.31 172 ILE A O 1
ATOM 1365 N N . ASP A 1 173 ? 6.994 9.330 -5.612 1.00 94.50 173 ASP A N 1
ATOM 1366 C CA . ASP A 1 173 ? 7.063 10.377 -4.593 1.00 94.50 173 ASP A CA 1
ATOM 1367 C C . ASP A 1 173 ? 5.726 10.442 -3.854 1.00 94.50 173 ASP A C 1
ATOM 1369 O O . ASP A 1 173 ? 4.772 11.074 -4.303 1.00 94.50 173 ASP A O 1
ATOM 1373 N N . TYR A 1 174 ? 5.657 9.775 -2.704 1.00 95.88 174 TYR A N 1
ATOM 1374 C CA . TYR A 1 174 ? 4.426 9.662 -1.924 1.00 95.88 174 TYR A CA 1
ATOM 1375 C C . TYR A 1 174 ? 3.961 11.027 -1.387 1.00 95.88 174 TYR A C 1
ATOM 1377 O O . TYR A 1 174 ? 2.785 11.199 -1.092 1.00 95.88 174 TYR A O 1
ATOM 1385 N N . ASN A 1 175 ? 4.836 12.038 -1.307 1.00 94.81 175 ASN A N 1
ATOM 1386 C CA . ASN A 1 175 ? 4.407 13.393 -0.955 1.00 94.81 175 ASN A CA 1
ATOM 1387 C C . ASN A 1 175 ? 3.600 14.028 -2.097 1.00 94.81 175 ASN A C 1
ATOM 1389 O O . ASN A 1 175 ? 2.580 14.660 -1.840 1.00 94.81 175 ASN A O 1
ATOM 1393 N N . GLN A 1 176 ? 4.016 13.816 -3.350 1.00 94.38 176 GLN A N 1
ATOM 1394 C CA . GLN A 1 176 ? 3.259 14.270 -4.522 1.00 94.38 176 GLN A CA 1
ATOM 1395 C C . GLN A 1 176 ? 1.954 13.484 -4.674 1.00 94.38 176 GLN A C 1
ATOM 1397 O O . GLN A 1 176 ? 0.911 14.069 -4.954 1.00 94.38 176 GLN A O 1
ATOM 1402 N N . GLU A 1 177 ? 1.977 12.170 -4.429 1.00 94.75 177 GLU A N 1
ATOM 1403 C CA . GLU A 1 177 ? 0.750 11.368 -4.447 1.00 94.75 177 GLU A CA 1
ATOM 1404 C C . GLU A 1 177 ? -0.230 11.817 -3.354 1.00 94.75 177 GLU A C 1
ATOM 1406 O O . GLU A 1 177 ? -1.428 11.890 -3.613 1.00 94.75 177 GLU A O 1
ATOM 1411 N N . ALA A 1 178 ? 0.257 12.204 -2.167 1.00 95.00 178 ALA A N 1
ATOM 1412 C CA . ALA A 1 178 ? -0.596 12.760 -1.120 1.00 95.00 178 ALA A CA 1
ATOM 1413 C C . ALA A 1 178 ? -1.320 14.031 -1.588 1.00 95.00 178 ALA A C 1
ATOM 1415 O O . ALA A 1 178 ? -2.515 14.178 -1.345 1.00 95.00 178 ALA A O 1
ATOM 1416 N N . GLU A 1 179 ? -0.633 14.930 -2.295 1.00 94.06 179 GLU A N 1
ATOM 1417 C CA . GLU A 1 179 ? -1.256 16.124 -2.880 1.00 94.06 179 GLU A CA 1
ATOM 1418 C C . GLU A 1 179 ? -2.304 15.756 -3.943 1.00 94.06 179 GLU A C 1
ATOM 1420 O O . GLU A 1 179 ? -3.399 16.322 -3.950 1.00 94.06 179 GLU A O 1
ATOM 1425 N N . ARG A 1 180 ? -2.012 14.765 -4.799 1.00 92.00 180 ARG A N 1
ATOM 1426 C CA . ARG A 1 180 ? -2.925 14.297 -5.858 1.00 92.00 180 ARG A CA 1
ATOM 1427 C C . ARG A 1 180 ? -4.184 13.612 -5.319 1.00 92.00 180 ARG A C 1
ATOM 1429 O O . ARG A 1 180 ? -5.235 13.739 -5.942 1.00 92.00 180 ARG A O 1
ATOM 1436 N N . PHE A 1 181 ? -4.088 12.914 -4.187 1.00 91.88 181 PHE A N 1
ATOM 1437 C CA . PHE A 1 181 ? -5.149 12.047 -3.660 1.00 91.88 181 PHE A CA 1
ATOM 1438 C C . PHE A 1 181 ? -5.842 12.556 -2.382 1.00 91.88 181 PHE A C 1
ATOM 1440 O O . PHE A 1 181 ? -6.582 11.815 -1.737 1.00 91.88 181 PHE A O 1
ATOM 1447 N N . GLY A 1 182 ? -5.691 13.840 -2.035 1.00 88.38 182 GLY A N 1
ATOM 1448 C CA . GLY A 1 182 ? -6.525 14.488 -1.008 1.00 88.38 182 GLY A CA 1
ATOM 1449 C C . GLY A 1 182 ? -5.876 14.669 0.370 1.00 88.38 182 GLY A C 1
ATOM 1450 O O . GLY A 1 182 ? -6.582 14.786 1.379 1.00 88.38 182 GLY A O 1
ATOM 1451 N N . GLY A 1 183 ? -4.547 14.736 0.410 1.00 89.50 183 GLY A N 1
ATOM 1452 C CA . GLY A 1 183 ? -3.742 15.125 1.570 1.00 89.50 183 GLY A CA 1
ATOM 1453 C C . GLY A 1 183 ? -3.057 13.970 2.299 1.00 89.50 183 GLY A C 1
ATOM 1454 O O . GLY A 1 183 ? -2.367 14.208 3.288 1.00 89.50 183 GLY A O 1
ATOM 1455 N N . TYR A 1 184 ? -3.217 12.733 1.833 1.00 89.62 184 TYR A N 1
ATOM 1456 C CA . TYR A 1 184 ? -2.513 11.576 2.377 1.00 89.62 184 TYR A CA 1
ATOM 1457 C C . TYR A 1 184 ? -2.133 10.599 1.277 1.00 89.62 184 TYR A C 1
ATOM 1459 O O . TYR A 1 184 ? -2.825 10.480 0.269 1.00 89.62 184 TYR A O 1
ATOM 1467 N N . SER A 1 185 ? -1.019 9.904 1.481 1.00 92.81 185 SER A N 1
ATOM 1468 C CA . SER A 1 185 ? -0.562 8.867 0.567 1.00 92.81 185 SER A CA 1
ATOM 1469 C C . SER A 1 185 ? -0.614 7.524 1.260 1.00 92.81 185 SER A C 1
ATOM 1471 O O . SER A 1 185 ? -0.014 7.329 2.319 1.00 92.81 185 SER A O 1
ATOM 1473 N N . TYR A 1 186 ? -1.351 6.606 0.644 1.00 95.00 186 TYR A N 1
ATOM 1474 C CA . TYR A 1 186 ? -1.441 5.234 1.093 1.00 95.00 186 TYR A CA 1
ATOM 1475 C C . TYR A 1 186 ? -1.392 4.302 -0.113 1.00 95.00 186 TYR A C 1
ATOM 1477 O O . TYR A 1 186 ? -2.287 4.307 -0.956 1.00 95.00 186 TYR A O 1
ATOM 1485 N N . GLU A 1 187 ? -0.309 3.533 -0.184 1.00 95.75 187 GLU A N 1
ATOM 1486 C CA . GLU A 1 187 ? -0.092 2.477 -1.168 1.00 95.75 187 GLU A CA 1
ATOM 1487 C C . GLU A 1 187 ? -0.467 1.132 -0.566 1.00 95.75 187 GLU A C 1
ATOM 1489 O O . GLU A 1 187 ? -0.000 0.802 0.527 1.00 95.75 187 GLU A O 1
ATOM 1494 N N . GLU A 1 188 ? -1.246 0.343 -1.300 1.00 94.38 188 GLU A N 1
ATOM 1495 C CA . GLU A 1 188 ? -1.528 -1.045 -0.924 1.00 94.38 188 GLU A CA 1
ATOM 1496 C C . GLU A 1 188 ? -0.604 -2.022 -1.658 1.00 94.38 188 GLU A C 1
ATOM 1498 O O . GLU A 1 188 ? -0.085 -2.962 -1.058 1.00 94.38 188 GLU A O 1
ATOM 1503 N N . LEU A 1 189 ? -0.355 -1.782 -2.948 1.00 96.44 189 LEU A N 1
ATOM 1504 C CA . LEU A 1 189 ? 0.420 -2.667 -3.814 1.00 96.44 189 LEU A CA 1
ATOM 1505 C C . LEU A 1 189 ? 1.410 -1.865 -4.655 1.00 96.44 189 LEU A C 1
ATOM 1507 O O . LEU A 1 189 ? 1.073 -0.800 -5.170 1.00 96.44 189 LEU A O 1
ATOM 1511 N N . SER A 1 190 ? 2.607 -2.410 -4.863 1.00 96.44 190 SER A N 1
ATOM 1512 C CA . SER A 1 190 ? 3.549 -1.932 -5.875 1.00 96.44 190 SER A CA 1
ATOM 1513 C C . SER A 1 190 ? 4.403 -3.075 -6.418 1.00 96.44 190 SER A C 1
ATOM 1515 O O . SER A 1 190 ? 4.911 -3.899 -5.664 1.00 96.44 190 SER A O 1
ATOM 1517 N N . GLU A 1 191 ? 4.564 -3.125 -7.739 1.00 96.38 191 GLU A N 1
ATOM 1518 C CA . GLU A 1 191 ? 5.360 -4.130 -8.441 1.00 96.38 191 GLU A CA 1
ATOM 1519 C C . GLU A 1 191 ? 6.115 -3.497 -9.611 1.00 96.38 191 GLU A C 1
ATOM 1521 O O . GLU A 1 191 ? 5.531 -2.885 -10.513 1.00 96.38 191 GLU A O 1
ATOM 1526 N N . VAL A 1 192 ? 7.435 -3.669 -9.626 1.00 97.00 192 VAL A N 1
ATOM 1527 C CA . VAL A 1 192 ? 8.290 -3.217 -10.729 1.00 97.00 192 VAL A CA 1
ATOM 1528 C C . VAL A 1 192 ? 8.368 -4.330 -11.775 1.00 97.00 192 VAL A C 1
ATOM 1530 O O . VAL A 1 192 ? 8.506 -5.504 -11.452 1.00 97.00 192 VAL A O 1
ATOM 1533 N N . SER A 1 193 ? 8.276 -3.954 -13.043 1.00 96.62 193 SER A N 1
ATOM 1534 C CA . SER A 1 193 ? 8.375 -4.874 -14.182 1.00 96.62 193 SER A CA 1
ATOM 1535 C C . SER A 1 193 ? 9.733 -5.600 -14.252 1.00 96.62 193 SER A C 1
ATOM 1537 O O . SER A 1 193 ? 10.751 -5.037 -13.836 1.00 96.62 193 SER A O 1
ATOM 1539 N N . PRO A 1 194 ? 9.795 -6.827 -14.811 1.00 96.00 194 PRO A N 1
ATOM 1540 C CA . PRO A 1 194 ? 11.029 -7.621 -14.887 1.00 96.00 194 PRO A CA 1
ATOM 1541 C C . PRO A 1 194 ? 12.154 -6.978 -15.701 1.00 96.00 194 PRO A C 1
ATOM 1543 O O . PRO A 1 194 ? 13.329 -7.218 -15.437 1.00 96.00 194 PRO A O 1
ATOM 1546 N N . ASP A 1 195 ? 11.800 -6.166 -16.697 1.00 95.19 195 ASP A N 1
ATOM 1547 C CA . ASP A 1 195 ? 12.741 -5.387 -17.504 1.00 95.19 195 ASP A CA 1
ATOM 1548 C C . ASP A 1 195 ? 13.123 -4.050 -16.841 1.00 95.19 195 ASP A C 1
ATOM 1550 O O . ASP A 1 195 ? 13.991 -3.331 -17.335 1.00 95.19 195 ASP A O 1
ATOM 1554 N N . HIS A 1 196 ? 12.522 -3.749 -15.687 1.00 95.75 196 HIS A N 1
ATOM 1555 C CA . HIS A 1 196 ? 12.692 -2.534 -14.905 1.00 95.75 196 HIS A CA 1
ATOM 1556 C C . HIS A 1 196 ? 12.286 -1.250 -15.641 1.00 95.75 196 HIS A C 1
ATOM 1558 O O . HIS A 1 196 ? 12.755 -0.167 -15.280 1.00 95.75 196 HIS A O 1
ATOM 1564 N N . ASN A 1 197 ? 11.423 -1.324 -16.650 1.00 95.56 197 ASN A N 1
ATOM 1565 C CA . ASN A 1 197 ? 11.008 -0.133 -17.393 1.00 95.56 197 ASN A CA 1
ATOM 1566 C C . ASN A 1 197 ? 9.717 0.479 -16.860 1.00 95.56 197 ASN A C 1
ATOM 1568 O O . ASN A 1 197 ? 9.492 1.662 -17.054 1.00 95.56 197 ASN A O 1
ATOM 1572 N N . PHE A 1 198 ? 8.917 -0.282 -16.124 1.00 97.19 198 PHE A N 1
ATOM 1573 C CA . PHE A 1 198 ? 7.644 0.150 -15.550 1.00 97.19 198 PHE A CA 1
ATOM 1574 C C . PHE A 1 198 ? 7.526 -0.190 -14.065 1.00 97.19 198 PHE A C 1
ATOM 1576 O O . PHE A 1 198 ? 8.108 -1.174 -13.596 1.00 97.19 198 PHE A O 1
ATOM 1583 N N . ILE A 1 199 ? 6.723 0.587 -13.343 1.00 97.62 199 ILE A N 1
ATOM 1584 C CA . ILE A 1 199 ? 6.172 0.233 -12.031 1.00 97.62 199 ILE A CA 1
ATOM 1585 C C . ILE A 1 199 ? 4.650 0.327 -12.092 1.00 97.62 199 ILE A C 1
ATOM 1587 O O . ILE A 1 199 ? 4.113 1.309 -12.598 1.00 97.62 199 ILE A O 1
ATOM 1591 N N . ALA A 1 200 ? 3.967 -0.693 -11.587 1.00 98.06 200 ALA A N 1
ATOM 1592 C CA . ALA A 1 200 ? 2.531 -0.676 -11.350 1.00 98.06 200 ALA A CA 1
ATOM 1593 C C . ALA A 1 200 ? 2.311 -0.547 -9.847 1.00 98.06 200 ALA A C 1
ATOM 1595 O O . ALA A 1 200 ? 2.977 -1.234 -9.075 1.00 98.06 200 ALA A O 1
ATOM 1596 N N . TYR A 1 201 ? 1.417 0.335 -9.424 1.00 98.00 201 TYR A N 1
ATOM 1597 C CA . TYR A 1 201 ? 1.141 0.556 -8.012 1.00 98.00 201 TYR A CA 1
ATOM 1598 C C . TYR A 1 201 ? -0.293 1.023 -7.796 1.00 98.00 201 TYR A C 1
ATOM 1600 O O . TYR A 1 201 ? -0.933 1.534 -8.714 1.00 98.00 201 TYR A O 1
ATOM 1608 N N . THR A 1 202 ? -0.810 0.840 -6.586 1.00 97.38 202 THR A N 1
ATOM 1609 C CA . THR A 1 202 ? -2.129 1.339 -6.199 1.00 97.38 202 THR A CA 1
ATOM 1610 C C . THR A 1 202 ? -2.000 2.483 -5.203 1.00 97.38 202 THR A C 1
ATOM 1612 O O . THR A 1 202 ? -1.143 2.446 -4.324 1.00 97.38 202 THR A O 1
ATOM 1615 N N . MET A 1 203 ? -2.851 3.502 -5.329 1.00 96.25 203 MET A N 1
ATOM 1616 C CA . MET A 1 203 ? -2.949 4.605 -4.366 1.00 96.25 203 MET A CA 1
ATOM 1617 C C . MET A 1 203 ? -4.383 4.802 -3.916 1.00 96.25 203 MET A C 1
ATOM 1619 O O . MET A 1 203 ? -5.302 4.761 -4.736 1.00 96.25 203 MET A O 1
ATOM 1623 N N . PHE A 1 204 ? -4.563 5.026 -2.618 1.00 94.81 204 PHE A N 1
ATOM 1624 C CA . PHE A 1 204 ? -5.861 5.362 -2.058 1.00 94.81 204 PHE A CA 1
ATOM 1625 C C . PHE A 1 204 ? -6.311 6.737 -2.545 1.00 94.81 204 PHE A C 1
ATOM 1627 O O . PHE A 1 204 ? -5.621 7.726 -2.320 1.00 94.81 204 PHE A O 1
ATOM 1634 N N . ASP A 1 205 ? -7.493 6.804 -3.146 1.00 92.38 205 ASP A N 1
ATOM 1635 C CA . ASP A 1 205 ? -8.132 8.037 -3.583 1.00 92.38 205 ASP A CA 1
ATOM 1636 C C . ASP A 1 205 ? -9.208 8.456 -2.578 1.00 92.38 205 ASP A C 1
ATOM 1638 O O . ASP A 1 205 ? -10.258 7.818 -2.480 1.00 92.38 205 ASP A O 1
ATOM 1642 N N . LYS A 1 206 ? -8.969 9.555 -1.848 1.00 91.00 206 LYS A N 1
ATOM 1643 C CA . LYS A 1 206 ? -9.913 10.093 -0.857 1.00 91.00 206 LYS A CA 1
ATOM 1644 C C . LYS A 1 206 ? -11.292 10.393 -1.429 1.00 91.00 206 LYS 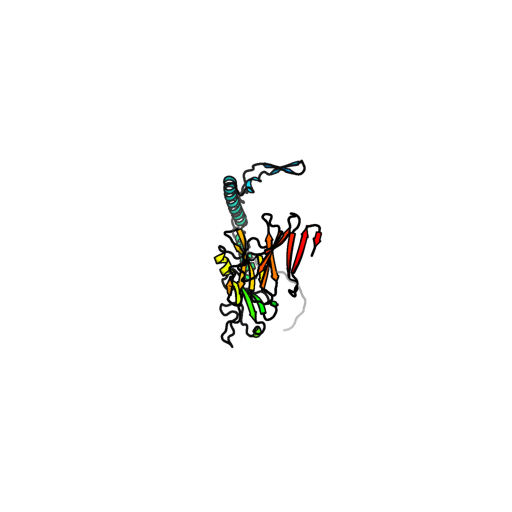A C 1
ATOM 1646 O O . LYS A 1 206 ? -12.280 10.282 -0.714 1.00 91.00 206 LYS A O 1
ATOM 1651 N N . GLN A 1 207 ? -11.368 10.820 -2.688 1.00 88.75 207 GLN A N 1
ATOM 1652 C CA . GLN A 1 207 ? -12.643 11.203 -3.291 1.00 88.75 207 GLN A CA 1
ATOM 1653 C C . GLN A 1 207 ? -13.487 9.980 -3.638 1.00 88.75 207 GLN A C 1
ATOM 1655 O O . GLN A 1 207 ? -14.713 10.048 -3.579 1.00 88.75 207 GL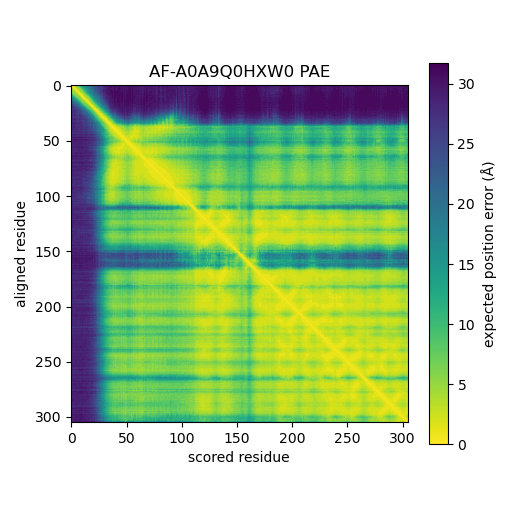N A O 1
ATOM 1660 N N . LYS A 1 208 ? -12.831 8.874 -4.001 1.00 89.12 208 LYS A N 1
ATOM 1661 C CA . LYS A 1 208 ? -13.498 7.625 -4.373 1.00 89.12 208 LYS A CA 1
ATOM 1662 C C . LYS A 1 208 ? -13.620 6.617 -3.226 1.00 89.12 208 LYS A C 1
ATOM 1664 O O . LYS A 1 208 ? -14.349 5.644 -3.381 1.00 89.12 208 LYS A O 1
ATOM 1669 N N . ASP A 1 209 ? -12.894 6.828 -2.128 1.00 89.69 209 ASP A N 1
ATOM 1670 C CA . ASP A 1 209 ? -12.800 5.913 -0.980 1.00 89.69 209 ASP A CA 1
ATOM 1671 C C . ASP A 1 209 ? -12.308 4.500 -1.366 1.00 89.69 209 ASP A C 1
ATOM 1673 O O . ASP A 1 209 ? -12.776 3.477 -0.870 1.00 89.69 209 ASP A O 1
ATOM 1677 N N . LEU A 1 210 ? -11.374 4.426 -2.321 1.00 91.44 210 LEU A N 1
ATOM 1678 C CA . LEU A 1 210 ? -10.831 3.166 -2.840 1.00 91.44 210 LEU A CA 1
ATOM 1679 C C . LEU A 1 210 ? -9.415 3.331 -3.393 1.00 91.44 210 LEU A C 1
ATOM 1681 O O . LEU A 1 210 ? -8.949 4.439 -3.652 1.00 91.44 210 LEU A O 1
ATOM 1685 N N . PHE A 1 211 ? -8.741 2.208 -3.629 1.00 92.75 211 PHE A N 1
ATOM 1686 C CA . PHE A 1 211 ? -7.440 2.183 -4.287 1.00 92.75 211 PHE A CA 1
ATOM 1687 C C . PHE A 1 211 ? -7.572 2.195 -5.811 1.00 92.75 211 PHE A C 1
ATOM 1689 O O . PHE A 1 211 ? -8.284 1.370 -6.389 1.00 92.75 211 PHE A O 1
ATOM 1696 N N . THR A 1 212 ? -6.843 3.107 -6.454 1.00 94.06 212 THR A N 1
ATOM 1697 C CA . THR A 1 212 ? -6.731 3.230 -7.913 1.00 94.06 212 THR A CA 1
ATOM 1698 C C . THR A 1 212 ? -5.375 2.699 -8.379 1.00 94.06 212 THR A C 1
ATOM 1700 O O . THR A 1 212 ? -4.339 3.113 -7.860 1.00 94.06 212 THR A O 1
ATOM 1703 N N . LEU A 1 213 ? -5.375 1.824 -9.384 1.00 97.12 213 LEU A N 1
ATOM 1704 C CA . LEU A 1 213 ? -4.186 1.349 -10.089 1.00 97.12 213 LEU A CA 1
ATOM 1705 C C . LEU A 1 213 ? -3.616 2.433 -11.007 1.00 97.12 213 LEU A C 1
ATOM 1707 O O . LEU A 1 213 ? -4.333 3.028 -11.814 1.00 97.12 213 LEU A O 1
ATOM 1711 N N . LEU A 1 214 ? -2.306 2.618 -10.915 1.00 96.75 214 LEU A N 1
ATOM 1712 C CA . LEU A 1 214 ? -1.488 3.481 -11.749 1.00 96.75 214 LEU A CA 1
ATOM 1713 C C . LEU A 1 214 ? -0.296 2.690 -12.293 1.00 96.75 214 LEU A C 1
ATOM 1715 O O . LEU A 1 214 ? 0.253 1.817 -11.618 1.00 96.75 214 LEU A O 1
ATOM 1719 N N . VAL A 1 215 ? 0.133 3.023 -13.509 1.00 97.12 215 VAL A N 1
ATOM 1720 C CA . VAL A 1 215 ? 1.361 2.484 -14.104 1.00 97.12 215 VAL A CA 1
ATOM 1721 C C . VAL A 1 215 ? 2.237 3.639 -14.551 1.00 97.12 215 VAL A C 1
ATOM 1723 O O . VAL A 1 215 ? 1.774 4.529 -15.257 1.00 97.12 215 VAL A O 1
ATOM 1726 N N . GLN A 1 216 ? 3.505 3.627 -14.155 1.00 96.12 216 GLN A N 1
ATOM 1727 C CA . GLN A 1 216 ? 4.482 4.642 -14.532 1.00 96.12 216 GLN A CA 1
ATOM 1728 C C . GLN A 1 216 ? 5.603 4.026 -15.359 1.00 96.12 216 GLN A C 1
ATOM 1730 O O . GLN A 1 216 ? 6.182 3.007 -14.975 1.00 96.12 216 GLN A O 1
ATOM 1735 N N . ASP A 1 217 ? 5.941 4.679 -16.466 1.00 95.62 217 ASP A N 1
ATOM 1736 C CA . ASP A 1 217 ? 7.160 4.421 -17.221 1.00 95.62 217 ASP A CA 1
ATOM 1737 C C . ASP A 1 217 ? 8.353 5.029 -16.472 1.00 95.62 217 ASP A C 1
ATOM 1739 O O . ASP A 1 217 ? 8.468 6.238 -16.273 1.00 95.62 217 ASP A O 1
ATOM 1743 N N . LEU A 1 218 ? 9.262 4.167 -16.038 1.00 94.56 218 LEU A N 1
ATOM 1744 C CA . LEU A 1 218 ? 10.482 4.503 -15.320 1.00 94.56 218 LEU A CA 1
ATOM 1745 C C . LEU A 1 218 ? 11.617 4.946 -16.238 1.00 94.56 218 LEU A C 1
ATOM 1747 O O . LEU A 1 218 ? 12.697 5.256 -15.753 1.00 94.56 218 LEU A O 1
ATOM 1751 N N . THR A 1 219 ? 11.442 4.957 -17.549 1.00 91.19 219 THR A N 1
ATOM 1752 C CA . THR A 1 219 ? 12.409 5.548 -18.478 1.00 91.19 219 THR A CA 1
ATOM 1753 C C . THR A 1 219 ? 12.125 7.032 -18.645 1.00 91.19 219 THR A C 1
ATOM 1755 O O . THR A 1 219 ? 13.038 7.854 -18.574 1.00 91.19 219 THR A O 1
ATOM 1758 N N . THR A 1 220 ? 10.851 7.375 -18.828 1.00 90.69 220 THR A N 1
ATOM 1759 C CA . THR A 1 220 ? 10.394 8.747 -19.082 1.00 90.69 220 THR A CA 1
ATOM 1760 C C . THR A 1 220 ? 9.930 9.475 -17.821 1.00 90.69 220 THR A C 1
ATOM 1762 O O . THR A 1 220 ? 9.948 10.702 -17.786 1.00 90.69 220 THR A O 1
ATOM 1765 N N . GLY A 1 221 ? 9.546 8.742 -16.772 1.00 89.44 221 GLY A N 1
ATOM 1766 C CA . GLY A 1 221 ? 8.920 9.291 -15.567 1.00 89.44 221 GLY A CA 1
ATOM 1767 C C . GLY A 1 221 ? 7.435 9.622 -15.745 1.00 89.44 221 GLY A C 1
ATOM 1768 O O . GLY A 1 221 ? 6.865 10.293 -14.891 1.00 89.44 221 GLY A O 1
ATOM 1769 N N . ILE A 1 222 ? 6.817 9.194 -16.849 1.00 92.62 222 ILE A N 1
ATOM 1770 C CA . ILE A 1 222 ? 5.441 9.546 -17.210 1.00 92.62 222 ILE A CA 1
ATOM 1771 C C . ILE A 1 222 ? 4.478 8.459 -16.724 1.00 92.62 222 ILE A C 1
ATOM 1773 O O . ILE A 1 222 ? 4.739 7.263 -16.871 1.00 92.62 222 ILE A O 1
ATOM 1777 N N . LEU A 1 223 ? 3.345 8.879 -16.159 1.00 93.94 223 LEU A N 1
ATOM 1778 C CA . LEU A 1 223 ? 2.230 7.987 -15.850 1.00 93.94 223 LEU A CA 1
ATOM 1779 C C . LEU A 1 223 ? 1.468 7.634 -17.122 1.00 93.94 223 LEU A C 1
ATOM 1781 O O . LEU A 1 223 ? 1.117 8.510 -17.908 1.00 93.94 223 LEU A O 1
ATOM 1785 N N . LEU A 1 224 ? 1.207 6.347 -17.306 1.00 94.12 224 LEU A N 1
ATOM 1786 C CA . LEU A 1 224 ? 0.413 5.843 -18.411 1.00 94.12 224 LEU A CA 1
ATOM 1787 C C . LEU A 1 224 ? -1.075 6.062 -18.128 1.00 94.12 224 LEU A C 1
ATOM 1789 O O . LEU A 1 224 ? -1.543 5.868 -17.006 1.00 94.12 224 LEU A O 1
ATOM 1793 N N . ASP A 1 225 ? -1.832 6.393 -19.173 1.00 91.25 225 ASP A N 1
ATOM 1794 C CA . ASP A 1 225 ? -3.291 6.524 -19.077 1.00 91.25 225 ASP A CA 1
ATOM 1795 C C . ASP A 1 225 ? -3.985 5.170 -18.860 1.00 91.25 225 ASP A C 1
ATOM 1797 O O . ASP A 1 225 ? -5.068 5.104 -18.275 1.00 91.25 225 ASP A O 1
ATOM 1801 N N . ARG A 1 226 ? -3.367 4.084 -19.346 1.00 90.62 226 ARG A N 1
ATOM 1802 C CA . ARG A 1 226 ? -3.842 2.701 -19.224 1.00 90.62 226 ARG A CA 1
ATOM 1803 C C . ARG A 1 226 ? -2.678 1.747 -18.910 1.00 90.62 226 ARG A C 1
ATOM 1805 O O . ARG A 1 226 ? -1.578 1.963 -19.427 1.00 90.62 226 ARG A O 1
ATOM 1812 N N . PRO A 1 227 ? -2.915 0.659 -18.153 1.00 92.50 227 PRO A N 1
ATOM 1813 C CA . PRO A 1 227 ? -4.166 0.308 -17.473 1.00 92.50 227 PRO A CA 1
ATOM 1814 C C . PRO A 1 227 ? -4.483 1.226 -16.293 1.00 92.50 227 PRO A C 1
ATOM 1816 O O . PRO A 1 227 ? -3.586 1.741 -15.628 1.00 92.50 227 PRO A O 1
ATOM 1819 N N . ARG A 1 228 ? -5.780 1.387 -16.025 1.00 93.25 228 ARG A N 1
ATOM 1820 C CA . ARG A 1 228 ? -6.308 2.091 -14.857 1.00 93.25 228 ARG A CA 1
ATOM 1821 C C . ARG A 1 228 ? -7.560 1.371 -14.381 1.00 93.25 228 ARG A C 1
ATOM 1823 O O . ARG A 1 228 ? -8.514 1.231 -15.140 1.00 93.25 228 ARG A O 1
ATOM 1830 N N . ALA A 1 229 ? -7.538 0.916 -13.139 1.00 94.94 229 ALA A N 1
ATOM 1831 C CA . ALA A 1 229 ? -8.616 0.147 -12.538 1.00 94.94 229 ALA A CA 1
ATOM 1832 C C . ALA A 1 229 ? -8.746 0.507 -11.060 1.00 94.94 229 ALA A C 1
ATOM 1834 O O . ALA A 1 229 ? -7.753 0.802 -10.397 1.00 94.94 229 ALA A O 1
ATOM 1835 N N . ASP A 1 230 ? -9.967 0.467 -10.554 1.00 95.06 230 ASP A N 1
ATOM 1836 C CA . ASP A 1 230 ? -10.253 0.667 -9.139 1.00 95.06 230 ASP A CA 1
ATOM 1837 C C . ASP A 1 230 ? -10.356 -0.707 -8.451 1.00 95.06 230 ASP A C 1
ATOM 1839 O O . ASP A 1 230 ? -10.592 -1.721 -9.113 1.00 95.06 230 ASP A O 1
ATOM 1843 N N . ARG A 1 231 ? -10.191 -0.752 -7.121 1.00 94.56 231 ARG A N 1
ATOM 1844 C CA . ARG A 1 231 ? -10.380 -1.972 -6.305 1.00 94.56 231 ARG A CA 1
ATOM 1845 C C . ARG A 1 231 ? -9.435 -3.128 -6.668 1.00 94.56 231 ARG A C 1
ATOM 1847 O O . ARG A 1 231 ? -9.815 -4.299 -6.629 1.00 94.56 231 ARG A O 1
ATOM 1854 N N . VAL A 1 232 ? -8.198 -2.803 -7.029 1.00 96.44 232 VAL A N 1
ATOM 1855 C CA . VAL A 1 232 ? -7.177 -3.800 -7.370 1.00 96.44 232 VAL A CA 1
ATOM 1856 C C . VAL A 1 232 ? -6.546 -4.392 -6.108 1.00 96.44 232 VAL A C 1
ATOM 1858 O O . VAL A 1 232 ? -6.039 -3.645 -5.283 1.00 96.44 232 VAL A O 1
ATOM 1861 N N . ALA A 1 233 ? -6.524 -5.724 -5.997 1.00 94.56 233 ALA A N 1
ATOM 1862 C CA . ALA A 1 233 ? -6.008 -6.467 -4.836 1.00 94.56 233 ALA A CA 1
ATOM 1863 C C . ALA A 1 233 ? -4.796 -7.370 -5.142 1.00 94.56 233 ALA A C 1
ATOM 1865 O O . ALA A 1 233 ? -4.299 -8.083 -4.272 1.00 94.56 233 ALA A O 1
ATOM 1866 N N . GLY A 1 234 ? -4.268 -7.323 -6.364 1.00 96.44 234 GLY A N 1
ATOM 1867 C CA . GLY A 1 234 ? -3.053 -8.048 -6.726 1.00 96.44 234 GLY A CA 1
ATOM 1868 C C . GLY A 1 234 ? -2.532 -7.623 -8.087 1.00 96.44 234 GLY A C 1
ATOM 1869 O O . GLY A 1 234 ? -3.324 -7.275 -8.960 1.00 96.44 234 GLY A O 1
ATOM 1870 N N . LEU A 1 235 ? -1.209 -7.664 -8.258 1.00 97.88 235 LEU A N 1
ATOM 1871 C CA . LEU A 1 235 ? -0.489 -7.239 -9.459 1.00 97.88 235 LEU A CA 1
ATOM 1872 C C . LEU A 1 235 ? 0.526 -8.309 -9.864 1.00 97.88 235 LEU A C 1
ATOM 1874 O O . LEU A 1 235 ? 1.236 -8.836 -9.011 1.00 97.88 235 LEU A O 1
ATOM 1878 N N . CYS A 1 236 ? 0.614 -8.615 -11.156 1.00 97.69 236 CYS A N 1
ATOM 1879 C CA . CYS A 1 236 ? 1.650 -9.474 -11.727 1.00 97.69 236 CYS A CA 1
ATOM 1880 C C . CYS A 1 236 ? 2.051 -8.997 -13.118 1.00 97.69 236 CYS A C 1
ATOM 1882 O O . CYS A 1 236 ? 1.206 -8.684 -13.953 1.00 97.69 236 CYS A O 1
ATOM 1884 N N . TRP A 1 237 ? 3.344 -9.031 -13.409 1.00 97.88 237 TRP A N 1
ATOM 1885 C CA . TRP A 1 237 ? 3.859 -8.719 -14.737 1.00 97.88 237 TRP A CA 1
ATOM 1886 C C . TRP A 1 237 ? 3.952 -9.976 -15.603 1.00 97.88 237 TRP A C 1
ATOM 1888 O O . TRP A 1 237 ? 4.429 -11.019 -15.161 1.00 97.88 237 TRP A O 1
ATOM 1898 N N . ALA A 1 238 ? 3.538 -9.867 -16.860 1.00 95.75 238 ALA A N 1
ATOM 1899 C CA . ALA A 1 238 ? 3.636 -10.901 -17.884 1.00 95.75 238 ALA A CA 1
ATOM 1900 C C . ALA A 1 238 ? 4.446 -10.407 -19.090 1.00 95.75 238 ALA A C 1
ATOM 1902 O O . ALA A 1 238 ? 4.707 -9.213 -19.260 1.00 95.75 238 ALA A O 1
ATOM 1903 N N . MET A 1 239 ? 4.836 -11.344 -19.960 1.00 93.56 239 MET A N 1
ATOM 1904 C CA . MET A 1 239 ? 5.482 -11.057 -21.250 1.00 93.56 239 MET A CA 1
ATOM 1905 C C . MET A 1 239 ? 6.714 -10.135 -21.144 1.00 93.56 239 MET A C 1
ATOM 1907 O O . MET A 1 239 ? 6.921 -9.281 -22.012 1.00 93.56 239 MET A O 1
ATOM 1911 N N . ASN A 1 240 ? 7.519 -10.320 -20.090 1.00 90.44 240 ASN A N 1
ATOM 1912 C CA . ASN A 1 240 ? 8.688 -9.500 -19.745 1.00 90.44 240 ASN A CA 1
ATOM 1913 C C . ASN A 1 240 ? 8.363 -8.010 -19.538 1.00 90.44 240 ASN A C 1
ATOM 1915 O O . ASN A 1 240 ? 9.105 -7.155 -20.002 1.00 90.44 240 ASN A O 1
ATOM 1919 N N . GLY A 1 241 ? 7.246 -7.700 -18.873 1.00 93.06 241 GLY A N 1
ATOM 1920 C CA . GLY A 1 241 ? 6.852 -6.320 -18.555 1.00 93.06 241 GLY A CA 1
ATOM 1921 C C . GLY A 1 241 ? 5.922 -5.668 -19.581 1.00 93.06 241 GLY A C 1
ATOM 1922 O O . GLY A 1 241 ? 5.510 -4.531 -19.396 1.00 93.06 241 GLY A O 1
ATOM 1923 N N . ARG A 1 242 ? 5.544 -6.380 -20.652 1.00 93.69 242 ARG A N 1
ATOM 1924 C CA . ARG A 1 242 ? 4.643 -5.851 -21.697 1.00 93.69 242 ARG A CA 1
ATOM 1925 C C . ARG A 1 242 ? 3.158 -6.018 -21.389 1.00 93.69 242 ARG A C 1
ATOM 1927 O O . ARG A 1 242 ? 2.330 -5.396 -22.049 1.00 93.69 242 ARG A O 1
ATOM 1934 N N . ALA A 1 243 ? 2.817 -6.864 -20.424 1.00 95.94 243 ALA A N 1
ATOM 1935 C CA . ALA A 1 243 ? 1.447 -7.054 -19.978 1.00 95.94 243 ALA A CA 1
ATOM 1936 C C . ALA A 1 243 ? 1.380 -7.040 -18.450 1.00 95.94 243 ALA A C 1
ATOM 1938 O O . ALA A 1 243 ? 2.287 -7.541 -17.783 1.00 95.94 243 ALA A O 1
ATOM 1939 N N . LEU A 1 244 ? 0.301 -6.482 -17.913 1.00 97.81 244 LEU A N 1
ATOM 1940 C CA . LEU A 1 244 ? 0.005 -6.437 -16.489 1.00 97.81 244 LEU A CA 1
ATOM 1941 C C . LEU A 1 244 ? -1.265 -7.242 -16.229 1.00 97.81 244 LEU A C 1
ATOM 1943 O O . LEU A 1 244 ? -2.319 -6.945 -16.791 1.00 97.81 244 LEU A O 1
ATOM 1947 N N . LEU A 1 245 ? -1.162 -8.252 -15.373 1.00 98.12 245 LEU A N 1
ATOM 1948 C CA . LEU A 1 245 ? -2.310 -8.940 -14.807 1.00 98.12 245 LEU A CA 1
ATOM 1949 C C . LEU A 1 245 ? -2.634 -8.325 -13.454 1.00 98.12 245 LEU A C 1
ATOM 1951 O O . LEU A 1 245 ? -1.730 -8.041 -12.665 1.00 98.12 245 LEU A O 1
ATOM 1955 N N . TYR A 1 246 ? -3.918 -8.153 -13.173 1.00 98.00 246 TYR A N 1
ATOM 1956 C CA . TYR A 1 246 ? -4.363 -7.634 -11.891 1.00 98.00 246 TYR A CA 1
ATOM 1957 C C . TYR A 1 246 ? -5.670 -8.281 -11.437 1.00 98.00 246 TYR A C 1
ATOM 1959 O O . TYR A 1 246 ? -6.508 -8.660 -12.254 1.00 98.00 246 TYR A O 1
ATOM 1967 N N . THR A 1 247 ? -5.824 -8.441 -10.123 1.00 97.75 247 THR A N 1
ATOM 1968 C CA . THR A 1 247 ? -7.061 -8.958 -9.509 1.00 97.75 247 THR A CA 1
ATOM 1969 C C . THR A 1 247 ? -7.917 -7.815 -8.996 1.00 97.75 247 THR A C 1
ATOM 1971 O O . THR A 1 247 ? -7.373 -6.851 -8.464 1.00 97.75 247 THR A O 1
ATOM 1974 N N . VAL A 1 248 ? -9.239 -7.919 -9.132 1.00 97.12 248 VAL A N 1
ATOM 1975 C CA . VAL A 1 248 ? -10.202 -6.914 -8.651 1.00 97.12 248 VAL A CA 1
ATOM 1976 C C . VAL A 1 248 ? -11.145 -7.531 -7.620 1.00 97.12 248 VAL A C 1
ATOM 1978 O O . VAL A 1 248 ? -11.577 -8.679 -7.778 1.00 97.12 248 VAL A O 1
ATOM 1981 N N . ILE A 1 249 ? -11.465 -6.762 -6.575 1.00 96.12 249 ILE A N 1
ATOM 1982 C CA . ILE A 1 249 ? -12.436 -7.143 -5.542 1.00 96.12 249 ILE A CA 1
ATOM 1983 C C . ILE A 1 249 ? -13.866 -6.702 -5.887 1.00 96.12 249 ILE A C 1
ATOM 1985 O O . ILE A 1 249 ? -14.080 -5.661 -6.514 1.00 96.12 249 ILE A O 1
ATOM 1989 N N . ASN A 1 250 ? -14.855 -7.494 -5.471 1.00 94.50 250 ASN A N 1
ATOM 1990 C CA . ASN A 1 250 ? -16.275 -7.131 -5.532 1.00 94.50 250 ASN A CA 1
ATOM 1991 C C . ASN A 1 250 ? -16.660 -6.168 -4.381 1.00 94.50 250 ASN A C 1
ATOM 1993 O O . ASN A 1 250 ? -15.802 -5.692 -3.634 1.00 94.50 250 ASN A O 1
ATOM 1997 N N . ASP A 1 251 ? -17.953 -5.864 -4.234 1.00 91.50 251 ASP A N 1
ATOM 1998 C CA . ASP A 1 251 ? -18.462 -4.990 -3.161 1.00 91.50 251 ASP A CA 1
ATOM 1999 C C . ASP A 1 251 ? -18.274 -5.574 -1.747 1.00 91.50 251 ASP A C 1
ATOM 2001 O O . ASP A 1 251 ? -18.120 -4.828 -0.783 1.00 91.50 251 ASP A O 1
ATOM 2005 N N . GLU A 1 252 ? -18.187 -6.899 -1.625 1.00 91.44 252 GLU A N 1
ATOM 2006 C CA . GLU A 1 252 ? -17.919 -7.624 -0.372 1.00 91.44 252 GLU A CA 1
ATOM 2007 C C . GLU A 1 252 ? -16.418 -7.729 -0.061 1.00 91.44 252 GLU A C 1
ATOM 2009 O O . GLU A 1 252 ? -16.005 -8.428 0.862 1.00 91.44 252 GLU A O 1
ATOM 2014 N N . ARG A 1 253 ? -15.579 -7.025 -0.833 1.00 90.69 253 ARG A N 1
ATOM 2015 C CA . ARG A 1 253 ? -14.113 -7.046 -0.748 1.00 90.69 253 ARG A CA 1
ATOM 2016 C C . ARG A 1 253 ? -13.476 -8.405 -1.072 1.00 90.69 253 ARG A C 1
ATOM 2018 O O . ARG A 1 253 ? -12.322 -8.644 -0.718 1.00 90.69 253 ARG A O 1
ATOM 2025 N N . ARG A 1 254 ? -14.182 -9.271 -1.805 1.00 95.12 254 ARG A N 1
ATOM 2026 C CA . ARG A 1 254 ? -13.680 -10.565 -2.284 1.00 95.12 254 ARG A CA 1
ATOM 2027 C C . ARG A 1 254 ? -12.975 -10.422 -3.640 1.00 95.12 254 ARG A C 1
ATOM 2029 O O . ARG A 1 254 ? -13.612 -9.976 -4.597 1.00 95.12 254 ARG A O 1
ATOM 2036 N N . PRO A 1 255 ? -11.699 -10.823 -3.781 1.00 96.19 255 PRO A N 1
ATOM 2037 C CA . PRO A 1 255 ? -11.012 -10.880 -5.069 1.00 96.19 255 PRO A CA 1
ATOM 2038 C C . PRO A 1 255 ? -11.575 -12.013 -5.932 1.00 96.19 255 PRO A C 1
ATOM 2040 O O . PRO A 1 255 ? -11.439 -13.186 -5.593 1.00 96.19 255 PRO A O 1
ATOM 2043 N N . TYR A 1 256 ? -12.201 -11.658 -7.056 1.00 97.50 256 TYR A N 1
ATOM 2044 C CA . TYR A 1 256 ? -13.012 -12.599 -7.845 1.00 97.50 256 TYR A CA 1
ATOM 2045 C C . TYR A 1 256 ? -12.780 -12.539 -9.358 1.00 97.50 256 TYR A C 1
ATOM 2047 O O . TYR A 1 256 ? -13.196 -13.447 -10.072 1.00 97.50 256 TYR A O 1
ATOM 2055 N N . ARG A 1 257 ? -12.110 -11.498 -9.871 1.00 97.81 257 ARG A N 1
ATOM 2056 C CA . ARG A 1 257 ? -11.766 -11.368 -11.297 1.00 97.81 257 ARG A CA 1
ATOM 2057 C C . ARG A 1 257 ? -10.287 -11.104 -11.488 1.00 97.81 257 ARG A C 1
ATOM 2059 O O . ARG A 1 257 ? -9.710 -10.299 -10.761 1.00 97.81 257 ARG A O 1
ATOM 2066 N N . ILE A 1 258 ? -9.707 -11.732 -12.507 1.00 98.25 258 ILE A N 1
ATOM 2067 C CA . ILE A 1 258 ? -8.358 -11.464 -13.010 1.00 98.25 258 ILE A CA 1
ATOM 2068 C C . ILE A 1 258 ? -8.483 -10.825 -14.388 1.00 98.25 258 ILE A C 1
ATOM 2070 O O . ILE A 1 258 ? -9.030 -11.429 -15.312 1.00 98.25 258 ILE A O 1
ATOM 2074 N N . TYR A 1 259 ? -7.919 -9.635 -14.536 1.00 98.19 259 TYR A N 1
ATOM 2075 C CA . TYR A 1 259 ? -7.793 -8.931 -15.804 1.00 98.19 259 TYR A CA 1
ATOM 2076 C C . TYR A 1 259 ? -6.360 -9.015 -16.323 1.00 98.19 259 TYR A C 1
ATOM 2078 O O . TYR A 1 259 ? -5.414 -9.181 -15.554 1.00 98.19 259 TYR A O 1
ATOM 2086 N N . CYS A 1 260 ? -6.202 -8.873 -17.635 1.00 97.38 260 CYS A N 1
ATOM 2087 C CA . CYS A 1 260 ? -4.925 -8.702 -18.309 1.00 97.38 260 CYS A CA 1
ATOM 2088 C C . CYS A 1 260 ? -4.991 -7.473 -19.214 1.00 97.38 260 CYS A C 1
ATOM 2090 O O . CYS A 1 260 ? -5.853 -7.381 -20.093 1.00 97.38 260 CYS A O 1
ATOM 2092 N N . SER A 1 261 ? -4.050 -6.557 -19.013 1.00 96.69 261 SER A N 1
ATOM 2093 C CA . SER A 1 261 ? -3.851 -5.378 -19.846 1.00 96.69 261 SER A CA 1
ATOM 2094 C C . SER A 1 261 ? -2.519 -5.462 -20.574 1.00 96.69 261 SER A C 1
ATOM 2096 O O . SER A 1 261 ? -1.489 -5.759 -19.968 1.00 96.69 261 SER A O 1
ATOM 2098 N N . VAL A 1 262 ? -2.519 -5.182 -21.875 1.00 95.38 262 VAL A N 1
ATOM 2099 C CA . VAL A 1 262 ? -1.289 -5.071 -22.670 1.00 95.38 262 VAL A CA 1
ATOM 2100 C C . VAL A 1 262 ? -0.889 -3.601 -22.731 1.00 95.38 262 VAL A C 1
ATOM 2102 O O . VAL A 1 262 ? -1.659 -2.774 -23.221 1.00 95.38 262 VAL A O 1
ATOM 2105 N N . LEU A 1 263 ? 0.320 -3.273 -22.271 1.00 92.31 263 LEU A N 1
ATOM 2106 C CA . LEU A 1 263 ? 0.784 -1.888 -22.226 1.00 92.31 263 LEU A CA 1
ATOM 2107 C C . LEU A 1 263 ? 0.861 -1.276 -23.632 1.00 92.31 263 LEU A C 1
ATOM 2109 O O . LEU A 1 263 ? 1.343 -1.903 -24.577 1.00 92.31 263 LEU A O 1
ATOM 2113 N N . GLY A 1 264 ? 0.382 -0.037 -23.762 1.00 86.50 264 GLY A N 1
ATOM 2114 C CA . GLY A 1 264 ? 0.341 0.696 -25.033 1.00 86.50 264 GLY A CA 1
ATOM 2115 C C . GLY A 1 264 ? -0.745 0.232 -26.013 1.00 86.50 264 GLY A C 1
ATOM 2116 O O . GLY A 1 264 ? -0.846 0.777 -27.111 1.00 86.50 264 GLY A O 1
ATOM 2117 N N . SER A 1 265 ? -1.565 -0.757 -25.646 1.00 87.44 265 SER A N 1
ATOM 2118 C CA . SER A 1 265 ? -2.740 -1.147 -26.424 1.00 87.44 265 SER A CA 1
ATOM 2119 C C . SER A 1 265 ? -3.907 -0.192 -26.160 1.00 87.44 265 SER A C 1
ATOM 2121 O O . SER A 1 265 ? -4.204 0.137 -25.016 1.00 87.44 265 SER A O 1
ATOM 2123 N N . ASN A 1 266 ? -4.632 0.180 -27.216 1.00 86.69 266 ASN A N 1
ATOM 2124 C CA . ASN A 1 266 ? -5.895 0.924 -27.101 1.00 86.69 266 ASN A CA 1
ATOM 2125 C C . ASN A 1 266 ? -7.109 0.013 -26.866 1.00 86.69 266 ASN A C 1
ATOM 2127 O O . ASN A 1 266 ? -8.236 0.497 -26.797 1.00 86.69 266 ASN A O 1
ATOM 2131 N N . LYS A 1 267 ? -6.901 -1.306 -26.808 1.00 88.38 267 LYS A N 1
ATOM 2132 C CA . LYS A 1 267 ? -7.968 -2.262 -26.498 1.00 88.38 267 LYS A CA 1
ATOM 2133 C C . LYS A 1 267 ? -8.287 -2.227 -25.008 1.00 88.38 267 LYS A C 1
ATOM 2135 O O . LYS A 1 267 ? -7.433 -1.870 -24.200 1.00 88.38 267 LYS A O 1
ATOM 2140 N N . ASP A 1 268 ? -9.505 -2.621 -24.674 1.00 90.75 268 ASP A N 1
ATOM 2141 C CA . ASP A 1 268 ? -9.905 -2.788 -23.284 1.00 90.75 268 ASP A CA 1
ATOM 2142 C C . ASP A 1 268 ? -9.248 -4.025 -22.665 1.00 90.75 268 ASP A C 1
ATOM 2144 O O . ASP A 1 268 ? -8.850 -4.971 -23.359 1.00 90.75 268 ASP A O 1
ATOM 2148 N N . ASP A 1 269 ? -9.124 -3.990 -21.342 1.00 95.06 269 ASP A N 1
ATOM 2149 C CA . ASP A 1 269 ? -8.506 -5.057 -20.569 1.00 95.06 269 ASP A CA 1
ATOM 2150 C C . ASP A 1 269 ? -9.348 -6.334 -20.663 1.00 95.06 269 ASP A C 1
ATOM 2152 O O . ASP A 1 269 ? -10.578 -6.317 -20.585 1.00 95.06 269 ASP A O 1
ATOM 2156 N N . THR A 1 270 ? -8.679 -7.468 -20.852 1.00 96.25 270 THR A N 1
ATOM 2157 C CA . THR A 1 270 ? -9.343 -8.756 -21.080 1.00 96.25 270 THR A CA 1
ATOM 2158 C C . THR A 1 270 ? -9.494 -9.513 -19.766 1.00 96.25 270 THR A C 1
ATOM 2160 O O . THR A 1 270 ? -8.518 -9.664 -19.032 1.00 96.25 270 THR A O 1
ATOM 2163 N N . ILE A 1 271 ? -10.691 -10.030 -19.479 1.00 97.56 271 ILE A N 1
ATOM 2164 C CA . ILE A 1 271 ? -10.910 -10.943 -18.348 1.00 97.56 271 ILE A CA 1
ATOM 2165 C C . ILE A 1 271 ? -10.249 -12.284 -18.671 1.00 97.56 271 ILE A C 1
ATOM 2167 O O . ILE A 1 271 ? -10.548 -12.904 -19.690 1.00 97.56 271 ILE A O 1
ATOM 2171 N N . ILE A 1 272 ? -9.347 -12.721 -17.798 1.00 97.19 272 ILE A N 1
ATOM 2172 C CA . ILE A 1 272 ? -8.671 -14.020 -17.886 1.00 97.19 272 ILE A CA 1
ATOM 2173 C C . ILE A 1 272 ? -9.444 -15.082 -17.110 1.00 97.19 272 ILE A C 1
ATOM 2175 O O . ILE A 1 272 ? -9.585 -16.209 -17.578 1.00 97.19 272 ILE A O 1
ATOM 2179 N N . LEU A 1 273 ? -9.926 -14.720 -15.921 1.00 97.25 273 LEU A N 1
ATOM 2180 C CA . LEU A 1 273 ? -10.662 -15.609 -15.032 1.00 97.25 273 LEU A CA 1
ATOM 2181 C C . LEU A 1 273 ? -11.654 -14.797 -14.203 1.00 97.25 273 LEU A C 1
ATOM 2183 O O . LEU A 1 273 ? -11.339 -13.696 -13.751 1.00 97.25 273 LEU A O 1
ATOM 2187 N N . GLU A 1 274 ? -12.826 -15.374 -13.981 1.00 97.44 274 GLU A N 1
ATOM 2188 C CA . GLU A 1 274 ? -13.854 -14.871 -13.081 1.00 97.44 274 GLU A CA 1
ATOM 2189 C C . GLU A 1 274 ? -14.387 -16.034 -12.252 1.00 97.44 274 GLU A C 1
ATOM 2191 O O . GLU A 1 274 ? -14.664 -17.099 -12.801 1.00 97.44 274 GLU A O 1
ATOM 2196 N N . GLU A 1 275 ? -14.516 -15.819 -10.946 1.00 96.62 275 GLU A N 1
ATOM 2197 C CA . GLU A 1 275 ? -15.024 -16.809 -10.006 1.00 96.62 275 GLU A CA 1
ATOM 2198 C C . GLU A 1 275 ? -16.362 -16.365 -9.407 1.00 96.62 275 GLU A C 1
ATOM 2200 O O . GLU A 1 275 ? -16.458 -15.343 -8.712 1.00 96.62 275 GLU A O 1
ATOM 2205 N N . ALA A 1 276 ? -17.392 -17.159 -9.692 1.00 95.19 276 ALA A N 1
ATOM 2206 C CA . ALA A 1 276 ? -18.772 -16.868 -9.334 1.00 95.19 276 ALA A CA 1
ATOM 2207 C C . ALA A 1 276 ? -19.129 -17.351 -7.923 1.00 95.19 276 ALA A C 1
ATOM 2209 O O . ALA A 1 276 ? -20.024 -16.772 -7.315 1.00 95.19 276 ALA A O 1
ATOM 2210 N N . ASP A 1 277 ? -18.446 -18.374 -7.397 1.00 95.06 277 ASP A N 1
ATOM 2211 C CA . ASP A 1 277 ? -18.689 -18.844 -6.031 1.00 95.06 277 ASP A CA 1
ATOM 2212 C C . ASP A 1 277 ? -18.203 -17.802 -5.012 1.00 95.06 277 ASP A C 1
ATOM 2214 O O . ASP A 1 277 ? -17.036 -17.399 -5.001 1.00 95.06 277 ASP A O 1
ATOM 2218 N N . GLU A 1 278 ? -19.115 -17.358 -4.148 1.00 94.38 278 GLU A N 1
ATOM 2219 C CA . GLU A 1 278 ? -18.872 -16.346 -3.116 1.00 94.38 278 GLU A CA 1
ATOM 2220 C C . GLU A 1 278 ? -17.879 -16.811 -2.041 1.00 94.38 278 GLU A C 1
ATOM 2222 O O . GLU A 1 278 ? -17.261 -15.981 -1.381 1.00 94.38 278 GLU A O 1
ATOM 2227 N N . ASN A 1 279 ? -17.654 -18.120 -1.904 1.00 94.19 279 ASN A N 1
ATOM 2228 C CA . ASN A 1 279 ? -16.698 -18.684 -0.947 1.00 94.19 279 ASN A CA 1
ATOM 2229 C C . ASN A 1 279 ? -15.304 -18.914 -1.546 1.00 94.19 279 ASN A C 1
ATOM 2231 O O . ASN A 1 279 ? -14.409 -19.402 -0.850 1.00 94.19 279 ASN A O 1
ATOM 2235 N N . ILE A 1 280 ? -15.117 -18.613 -2.835 1.00 95.75 280 ILE A N 1
ATOM 2236 C CA . ILE A 1 280 ? -13.853 -18.822 -3.537 1.00 95.75 280 ILE A CA 1
ATOM 2237 C C . ILE A 1 280 ? -13.183 -17.477 -3.828 1.00 95.75 280 ILE A C 1
ATOM 2239 O O . ILE A 1 280 ? -13.793 -16.514 -4.284 1.00 95.75 280 ILE A O 1
ATOM 2243 N N . TYR A 1 281 ? -11.885 -17.421 -3.580 1.00 97.19 281 TYR A N 1
ATOM 2244 C CA . TYR A 1 281 ? -11.026 -16.256 -3.678 1.00 97.19 281 TYR A CA 1
ATOM 2245 C C . TYR A 1 281 ? -9.968 -16.505 -4.749 1.00 97.19 281 TYR A C 1
ATOM 2247 O O . TYR A 1 281 ? -9.389 -17.592 -4.838 1.00 97.19 281 TYR A O 1
ATOM 2255 N N . LEU A 1 282 ? -9.685 -15.479 -5.549 1.00 97.69 282 LEU A N 1
ATOM 2256 C CA . LEU A 1 282 ? -8.621 -15.500 -6.544 1.00 97.69 282 LEU A CA 1
ATOM 2257 C C . LEU A 1 282 ? -7.411 -14.712 -6.052 1.00 97.69 282 LEU A C 1
ATOM 2259 O O . LEU A 1 282 ? -7.529 -13.610 -5.525 1.00 97.69 282 LEU A O 1
ATOM 2263 N N . SER A 1 283 ? -6.217 -15.242 -6.288 1.00 96.44 283 SER A N 1
ATOM 2264 C CA . SER A 1 283 ? -4.973 -14.495 -6.112 1.00 96.44 283 SER A CA 1
ATOM 2265 C C . SER A 1 283 ? -3.973 -14.843 -7.204 1.00 96.44 283 SER A C 1
ATOM 2267 O O . SER A 1 283 ? -3.964 -15.953 -7.735 1.00 96.44 283 SER A O 1
ATOM 2269 N N . ILE A 1 284 ? -3.125 -13.877 -7.541 1.00 97.44 284 ILE A N 1
ATOM 2270 C CA . ILE A 1 284 ? -2.077 -14.028 -8.549 1.00 97.44 284 ILE A CA 1
ATOM 2271 C C . ILE A 1 284 ? -0.717 -13.726 -7.933 1.00 97.44 284 ILE A C 1
ATOM 2273 O O . ILE A 1 284 ? -0.599 -12.864 -7.061 1.00 97.44 284 ILE A O 1
ATOM 2277 N N . ARG A 1 285 ? 0.317 -14.440 -8.381 1.00 96.62 285 ARG A N 1
ATOM 2278 C CA . ARG A 1 285 ? 1.700 -14.177 -7.976 1.00 96.62 285 ARG A CA 1
ATOM 2279 C C . ARG A 1 285 ? 2.684 -14.558 -9.078 1.00 96.62 285 ARG A C 1
ATOM 2281 O O . ARG A 1 285 ? 2.605 -15.652 -9.630 1.00 96.62 285 ARG A O 1
ATOM 2288 N N . ASN A 1 286 ? 3.664 -13.699 -9.346 1.00 96.56 286 ASN A N 1
ATOM 2289 C CA . ASN A 1 286 ? 4.812 -14.063 -10.173 1.00 96.56 286 ASN A CA 1
ATOM 2290 C C . ASN A 1 286 ? 5.710 -15.077 -9.448 1.00 96.56 286 ASN A C 1
ATOM 2292 O O . ASN A 1 286 ? 6.005 -14.929 -8.259 1.00 96.56 286 ASN A O 1
ATOM 2296 N N . THR A 1 287 ? 6.213 -16.083 -10.167 1.00 95.00 287 THR A N 1
ATOM 2297 C CA . THR A 1 287 ? 7.362 -16.857 -9.680 1.00 95.00 287 THR A CA 1
ATOM 2298 C C . THR A 1 287 ? 8.581 -15.945 -9.538 1.00 95.00 287 THR A C 1
ATOM 2300 O O . THR A 1 287 ? 8.683 -14.910 -10.195 1.00 95.00 287 THR A O 1
ATOM 2303 N N . LYS A 1 288 ? 9.537 -16.313 -8.676 1.00 91.38 288 LYS A N 1
ATOM 2304 C CA . LYS A 1 288 ? 10.712 -15.469 -8.380 1.00 91.38 288 LYS A CA 1
ATOM 2305 C C . LYS A 1 288 ? 11.576 -15.170 -9.615 1.00 91.38 288 LYS A C 1
ATOM 2307 O O . LYS A 1 288 ? 12.268 -14.157 -9.652 1.00 91.38 288 LYS A O 1
ATOM 2312 N N . ASP A 1 289 ? 11.557 -16.064 -10.596 1.00 91.19 289 ASP A N 1
ATOM 2313 C CA . ASP A 1 289 ? 12.238 -15.933 -11.885 1.00 91.19 289 ASP A CA 1
ATOM 2314 C C . ASP A 1 289 ? 11.362 -15.290 -12.978 1.00 91.19 289 ASP A C 1
ATOM 2316 O O . ASP A 1 289 ? 11.829 -15.119 -14.098 1.00 91.19 289 ASP A O 1
ATOM 2320 N N . PHE A 1 290 ? 10.113 -14.926 -12.659 1.00 92.00 290 PHE A N 1
ATOM 2321 C CA . PHE A 1 290 ? 9.112 -14.354 -13.566 1.00 92.00 290 PHE A CA 1
ATOM 2322 C C . PHE A 1 290 ? 8.752 -15.228 -14.781 1.00 92.00 290 PHE A C 1
ATOM 2324 O O . PHE A 1 290 ? 8.088 -14.753 -15.703 1.00 92.00 290 PHE A O 1
ATOM 2331 N N . SER A 1 291 ? 9.125 -16.511 -14.770 1.00 91.25 291 SER A N 1
ATOM 2332 C CA . SER A 1 291 ? 8.806 -17.458 -15.847 1.00 91.25 291 SER A CA 1
ATOM 2333 C C . SER A 1 291 ? 7.323 -17.828 -15.883 1.00 91.25 291 SER A C 1
ATOM 2335 O O . SER A 1 291 ? 6.779 -18.092 -16.955 1.00 91.25 291 SER A O 1
ATOM 2337 N N . PHE A 1 292 ? 6.660 -17.841 -14.723 1.00 94.50 292 PHE A N 1
ATOM 2338 C CA . PHE A 1 292 ? 5.251 -18.198 -14.598 1.00 94.50 292 PHE A CA 1
ATOM 2339 C C . PHE A 1 292 ? 4.498 -17.212 -13.705 1.00 94.50 292 PHE A C 1
ATOM 2341 O O . PHE A 1 292 ? 5.060 -16.569 -12.812 1.00 94.50 292 PHE A O 1
ATOM 2348 N N . ILE A 1 293 ? 3.192 -17.125 -13.938 1.00 96.56 293 ILE A N 1
ATOM 2349 C CA . ILE A 1 293 ? 2.243 -16.505 -13.017 1.00 96.56 293 ILE A CA 1
ATOM 2350 C C . ILE A 1 293 ? 1.429 -17.642 -12.423 1.00 96.56 293 ILE A C 1
ATOM 2352 O O . ILE A 1 293 ? 0.759 -18.371 -13.151 1.00 96.56 293 ILE A O 1
ATOM 2356 N N . ALA A 1 294 ? 1.522 -17.802 -11.110 1.00 96.81 294 ALA A N 1
ATOM 2357 C CA . ALA A 1 294 ? 0.700 -18.740 -10.374 1.00 96.81 294 ALA A CA 1
ATOM 2358 C C . ALA A 1 294 ? -0.654 -18.088 -10.080 1.00 96.81 294 ALA A C 1
ATOM 2360 O O . ALA A 1 294 ? -0.703 -16.959 -9.580 1.00 96.81 294 ALA A O 1
ATOM 2361 N N . 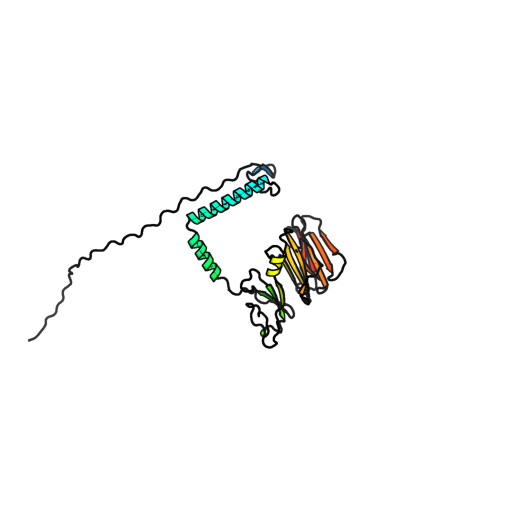VAL A 1 295 ? -1.734 -18.799 -10.396 1.00 97.38 295 VAL A N 1
ATOM 2362 C CA . VAL A 1 295 ? -3.108 -18.378 -10.118 1.00 97.38 295 VAL A CA 1
ATOM 2363 C C . VAL A 1 295 ? -3.647 -19.305 -9.044 1.00 97.38 295 VAL A C 1
ATOM 2365 O O . VAL A 1 295 ? -3.919 -20.467 -9.311 1.00 97.38 295 VAL A O 1
ATOM 2368 N N . ASN A 1 296 ? -3.779 -18.798 -7.824 1.00 96.56 296 ASN A N 1
ATOM 2369 C CA . ASN A 1 296 ? -4.307 -19.578 -6.717 1.00 96.56 296 ASN A CA 1
ATOM 2370 C C . ASN A 1 296 ? -5.799 -19.286 -6.539 1.00 96.56 296 ASN A C 1
ATOM 2372 O O . ASN A 1 296 ? -6.190 -18.134 -6.329 1.00 96.56 296 ASN A O 1
ATOM 2376 N N . ILE A 1 297 ? -6.591 -20.349 -6.606 1.00 97.19 297 ILE A N 1
ATOM 2377 C CA . ILE A 1 297 ? -8.034 -20.385 -6.390 1.00 97.19 297 ILE A CA 1
ATOM 2378 C C . ILE A 1 297 ? -8.254 -21.085 -5.053 1.00 97.19 297 ILE A C 1
ATOM 2380 O O . ILE A 1 297 ? -7.895 -22.256 -4.908 1.00 97.19 297 ILE A O 1
ATOM 2384 N N . PHE A 1 298 ? -8.788 -20.387 -4.056 1.00 96.38 298 PHE A N 1
ATOM 2385 C CA . PHE A 1 298 ? -8.845 -20.918 -2.695 1.00 96.38 298 PHE A CA 1
ATOM 2386 C C . PHE A 1 298 ? -10.115 -20.526 -1.945 1.00 96.38 298 PHE A C 1
ATOM 2388 O O . PHE A 1 298 ? -10.760 -19.542 -2.264 1.00 96.38 298 PHE A O 1
ATOM 2395 N N . SER A 1 299 ? -10.452 -21.311 -0.933 1.00 95.44 299 SER A N 1
ATOM 2396 C CA . SER A 1 299 ? -11.482 -21.063 0.076 1.00 95.44 299 SER A CA 1
ATOM 2397 C C . SER A 1 299 ? -10.877 -21.350 1.453 1.00 95.44 299 SER A C 1
ATOM 2399 O O . SER A 1 299 ? -9.732 -21.800 1.549 1.00 95.44 299 SER A O 1
ATOM 2401 N N . ASP A 1 300 ? -11.652 -21.190 2.521 1.00 92.31 300 ASP A N 1
ATOM 2402 C CA . ASP A 1 300 ? -11.200 -21.527 3.879 1.00 92.31 300 ASP A CA 1
ATOM 2403 C C . ASP A 1 300 ? -10.842 -23.014 4.062 1.00 92.31 300 ASP A C 1
ATOM 2405 O O . ASP A 1 300 ? -10.113 -23.375 4.985 1.00 92.31 300 ASP A O 1
ATOM 2409 N N . SER A 1 301 ? -11.342 -23.895 3.187 1.00 94.00 301 SER A N 1
ATOM 2410 C CA . SER A 1 301 ? -11.191 -25.352 3.317 1.00 94.00 301 SER A CA 1
ATOM 2411 C C . SER A 1 301 ? -10.394 -26.020 2.194 1.00 94.00 301 SER A C 1
ATOM 2413 O O . SER A 1 301 ? -10.038 -27.193 2.313 1.00 94.00 301 SER A O 1
ATOM 2415 N N . SER A 1 302 ? -10.105 -25.315 1.098 1.00 93.56 302 SER A N 1
ATOM 2416 C CA . SER A 1 302 ? -9.431 -25.893 -0.070 1.00 93.56 302 SER A CA 1
ATOM 2417 C C . SER A 1 302 ? -8.642 -24.855 -0.862 1.00 93.56 302 SER A C 1
ATOM 2419 O O . SER A 1 302 ? -8.969 -23.672 -0.852 1.00 93.56 302 SER A O 1
ATOM 2421 N N . SER A 1 303 ? -7.605 -25.293 -1.574 1.00 92.75 303 SER A N 1
ATOM 2422 C CA . SER A 1 303 ? -6.841 -24.444 -2.489 1.00 92.75 303 SER A CA 1
ATOM 2423 C C . SER A 1 303 ? -6.369 -25.219 -3.717 1.00 92.75 303 SER A C 1
ATOM 2425 O O . SER A 1 303 ? -6.166 -26.436 -3.672 1.00 92.75 303 SER A O 1
ATOM 2427 N N . LYS A 1 304 ? -6.210 -24.502 -4.830 1.00 92.50 304 LYS A N 1
ATOM 2428 C CA . LYS A 1 304 ? -5.735 -25.008 -6.117 1.00 92.50 304 LYS A CA 1
ATOM 2429 C C . LYS A 1 304 ? -4.811 -23.970 -6.754 1.00 92.50 304 LYS A C 1
ATOM 2431 O O . LYS A 1 304 ? -5.220 -22.827 -6.931 1.00 92.50 304 LYS A O 1
ATOM 2436 N N . LEU A 1 305 ? -3.595 -24.395 -7.104 1.00 89.62 305 LEU A N 1
ATOM 2437 C CA . LEU A 1 305 ? -2.564 -23.593 -7.776 1.00 89.62 305 LEU A CA 1
ATOM 2438 C C . LEU A 1 305 ? -2.446 -23.954 -9.261 1.00 89.62 305 LEU A C 1
ATOM 2440 O O . LEU A 1 305 ? -2.632 -25.154 -9.575 1.00 89.62 305 LEU A O 1
#

Organism: NCBI:txid2022672

Foldseek 3Di:
DDDDDDDDDDDDDDDDDDDDDDDDDDDDDDQQDDQDDQDDQAFDWDWDDDPNDTDTDRLVLCVCPVDPVSVVSVVVNVVRRVVSVVRVCVSVVVVVVVVVVVVVVVVPDDQKDKDPWDDDDQKTWIWTDEHPHDDIWTKMFGPVCVVQFDDRYYPCGQARPVVRDRRMATQDDQSVVCVVQPNGWDWDDWDAFNLRQKIWTWTQHPVVRWIKIWMAGSVVRDIDPPDIDTQWDAWAAPPRNQKIWTFHADPVSAGFWIWIDGPPDPDDIDTPGGHPDPQWGWYWDADPVNPDIDIWIDGPVDIDD

InterPro domains:
  IPR004106 Peptidase S9, N-terminal domain superfamily [SSF50993] (34-302)
  IPR023302 Peptidase S9A, N-terminal domain [PF02897] (42-302)
  IPR051543 Serine Peptidase S9A Subfamily [PTHR11757] (18-305)

Radius of gyration: 34.09 Å; Cα contacts (8 Å, |Δi|>4): 502; chains: 1; bounding box: 98×50×113 Å

Mean predicted aligned error: 10.52 Å

=== Feature glossary ===
Reading guide. The protein is described through the following features:

Foldseek 3Di. A 3Di character summarizes, for each residue, the relative orientation of the Cα frame of its nearest spatial neighbor. Because it encodes fold topology rather than chemistry, 3Di alignments detect remote structural similarity that sequence alignment misses.

Contact-map, Ramachandran, and PAE plots. Plot images: a contact map (which residues are close in 3D, as an N×N binary image), a Ramachandran scatter (backbone torsion angles, revealing secondary-structure composition at a glance), and — for AlphaFold structures — a PAE heatmap (pairwise prediction confidence).

Radius of gyration, Cα contacts, bounding box. Radius of gyration (Rg) is the root-mean-square distance of Cα atoms from their centroid — a single number for overall size and compactness. A globular domain of N residues has Rg ≈ 2.2·N^0.38 Å; an extended or disordered chain has a much larger Rg. The Cα contact count is the number of residue pairs whose Cα atoms are within 8 Å and are more than four positions apart in sequence — a standard proxy for tertiary packing density. The bounding box is the smallest axis-aligned box enclosing all Cα atoms.

Secondary structure (8-state, DSSP). Eight-state secondary structure (DSSP): H is the canonical α-helix, G the tighter 3₁₀-helix, I the wider π-helix; E/B are β-structure, T and S are turns and bends, and '-' is everything else. DSSP derives these from the pattern of main-chain N–H···O=C hydrogen bonds, not from the sequence.

B-factor. B-factor (Debye–Waller factor) reflects atomic displacement in the crystal lattice. It is an experimental observable (units Å²), not a prediction; low values mean the atom is pinned down, high values mean it moves or is heterogeneous across the crystal.

pLDDT. pLDDT is the predicted lDDT-Cα score: AlphaFold's confidence that the local environment of each residue (all inter-atomic distances within 15 Å) is correctly placed. It is a per-residue number between 0 and 100, with higher meaning more reliable.

Nearest PDB structures. Nearest PDB neighbors are the top structural matches found by Foldseek when searching this structure against the entire Protein Data Bank. Each hit reports a TM-score (0 to 1; >0.5 almost always implies the same fold) and an E-value. These are *structural* homologs — they may share no detectable sequence similarity.

Solvent-accessible surface area. Accessible surface area quantifies burial. A residue with SASA near zero is packed into the hydrophobic core; one with SASA >100 Å² sits on the surface. Computed here via the Shrake–Rupley numerical algorithm with a 1.4 Å probe.

Rendered structure images. Structure images are PyMOL renders from six orthogonal camera directions. Cartoon representation draws helices as coils and strands as arrows; sticks shows the backbone as bonds; surface shows the solvent-excluded envelope. Rainbow coloring maps sequence position to hue (blue→red, N→C); chain coloring assigns a distinct color per polypeptide.

Backbone torsions (φ/ψ). φ (phi) and ψ (psi) are the two rotatable backbone dihedrals per residue: φ is the C(i-1)–N–Cα–C torsion, ψ is the N–Cα–C–N(i+1) torsion, both in degrees on (−180°, 180°]. α-helical residues cluster near (−60°, −45°); β-strand residues near (−120°, +130°). A Ramachandran plot is simply a scatter of (φ, ψ) for every residue.

Predicted aligned error. Predicted Aligned Error (PAE) is an AlphaFold confidence matrix: entry (i, j) is the expected error in the position of residue j, in ångströms, when the prediction is superimposed on the true structure at residue i. Low PAE within a block of residues means that block is internally rigid and well-predicted; high PAE between two blocks means their relative placement is uncertain even if each block individually is confident.

mmCIF coordinates. Structure coordinates are given as an mmCIF _atom_site loop: one row per atom with element, residue name, chain id, sequence number, and x/y/z position in Å. Only the four main-chain atoms per residue are included here; side chains are omitted to keep the record compact.

InterPro / GO / CATH / organism. Database cross-references. InterPro integrates a dozen domain/family signature databases into unified entries with residue-range hits. GO terms attach function/process/location labels with evidence codes. CATH codes position the fold in a four-level structural taxonomy. Organism is the NCBI-taxonomy species name.

Secondary structure (3-state, P-SEA). SS3 is a coarse helix/strand/coil call (letters a/b/c) made by the P-SEA algorithm from inter-Cα distances and dihedrals. It is less detailed than DSSP but needs only Cα positions.

Sequence. Sequence gives the chain of amino acids in standard one-letter code (A=alanine, C=cysteine, …, Y=tyrosine), read N→C. It is the only feature that is directly encoded by the gene; all structural features are derived from the folded form of this sequence.